Protein AF-A0A438C3A8-F1 (afdb_monomer)

Nearest PDB structures (foldseek):
  8p0w-assembly1_C  TM=3.811E-01  e=7.032E+00  Homo sapiens

Radius of gyration: 20.62 Å; Cα contacts (8 Å, |Δi|>4): 127; chains: 1; bounding box: 46×40×73 Å

Solvent-accessible surface area (backbone atoms only — not comparable to full-atom values): 11154 Å² total; per-residue (Å²): 135,86,81,89,82,76,86,72,81,86,78,68,84,81,77,71,83,74,80,79,57,87,92,57,46,43,71,54,44,60,40,80,90,79,40,47,66,45,62,98,44,40,66,59,50,56,49,48,48,47,48,46,42,57,76,64,55,65,82,86,55,88,45,74,91,68,52,55,68,65,60,54,48,55,47,51,50,60,50,41,66,55,26,52,61,64,67,84,42,65,53,47,40,53,34,50,53,49,50,40,45,51,43,51,54,50,50,54,51,51,54,52,55,56,47,67,74,38,94,45,70,70,57,30,56,77,55,66,58,91,75,52,94,47,66,67,62,40,41,52,50,48,55,48,64,71,28,67,71,46,46,53,54,50,52,51,51,51,55,57,56,73,67,52,90,72,76,84,80,73,62,99,64,60,78,75,80,76,69,131

pLDDT: mean 84.44, std 20.04, range [32.38, 98.38]

Organism: Vitis vinifera (NCBI:txid29760)

Mean predicted aligned error: 10.1 Å

Secondary structure (DSSP, 8-state):
---------------------TT-PEE-EE-TTT--EESTTHHHHHHHHHHHHHHHS-TT--SGGGS-HHHHHHHHHHHHHHEE--TTSHHHHHHHHHHHHHHHHHHHHHHHHHHTT-SSHHHHHHS--TT--SHHHHHHHHHHHHSHHHHHHHHHHHHHHHT-S------SS-GGGG--

Foldseek 3Di:
DDDDDDDDDPDDDPPPDPPDPPQDAAEWDQDLPPRQIDDDCSVVLLVLLLLLLLVQFDLPDDALVSGDPVSLVVSVVSSVSRHVFDCVDPSNVVSSSVSSRVSNVVVLVVLLVQLVVDPDLVVQLVDADPSHDDSVSSNVSSVVCPDPVNVVVVVVVVVVVVPPPDDPPPPPDDPVVVDD

Structure (mmCIF, N/CA/C/O backbone):
data_AF-A0A438C3A8-F1
#
_entry.id   AF-A0A438C3A8-F1
#
loop_
_atom_site.group_PDB
_atom_site.id
_atom_site.type_symbol
_atom_site.label_atom_id
_atom_site.label_alt_id
_atom_site.label_comp_id
_atom_site.label_asym_id
_atom_site.label_entity_id
_atom_site.label_seq_id
_atom_site.pdbx_PDB_ins_code
_atom_site.Cartn_x
_atom_site.Cartn_y
_atom_site.Cartn_z
_atom_site.occupancy
_atom_site.B_iso_or_equiv
_atom_site.auth_seq_id
_atom_site.auth_comp_id
_atom_site.auth_asym_id
_atom_site.auth_atom_id
_atom_site.pdbx_PDB_model_num
ATOM 1 N N . MET A 1 1 ? -5.420 -26.752 -39.675 1.00 41.75 1 MET A N 1
ATOM 2 C CA . MET A 1 1 ? -5.564 -27.644 -38.507 1.00 41.75 1 MET A CA 1
ATOM 3 C C . MET A 1 1 ? -5.792 -26.760 -37.293 1.00 41.75 1 MET A C 1
ATOM 5 O O . MET A 1 1 ? -4.886 -26.047 -36.889 1.00 41.75 1 MET A O 1
ATOM 9 N N . THR A 1 2 ? -7.037 -26.687 -36.835 1.00 32.38 2 THR A N 1
ATOM 10 C CA . THR A 1 2 ? -7.468 -26.042 -35.584 1.00 32.38 2 THR A CA 1
ATOM 11 C C . THR A 1 2 ? -7.038 -26.887 -34.364 1.00 32.38 2 THR A C 1
ATOM 13 O O . THR A 1 2 ? -6.574 -28.011 -34.551 1.00 32.38 2 THR A O 1
ATOM 16 N N . PRO A 1 3 ? -7.078 -26.324 -33.141 1.00 41.31 3 PRO A N 1
ATOM 17 C CA . PRO A 1 3 ? -6.023 -26.463 -32.137 1.00 41.31 3 PRO A CA 1
ATOM 18 C C . PRO A 1 3 ? -6.285 -27.562 -31.098 1.00 41.31 3 PRO A C 1
ATOM 20 O O . PRO A 1 3 ? -7.429 -27.855 -30.763 1.00 41.31 3 PRO A O 1
ATOM 23 N N . PHE A 1 4 ? -5.211 -28.099 -30.514 1.00 34.50 4 PHE A N 1
ATOM 24 C CA . PHE A 1 4 ? -5.290 -28.853 -29.264 1.00 34.50 4 PHE A CA 1
ATOM 25 C C . PHE A 1 4 ? -5.379 -27.871 -28.093 1.00 34.50 4 PHE A C 1
ATOM 27 O O . PHE A 1 4 ? -4.396 -27.246 -27.699 1.00 34.50 4 PHE A O 1
ATOM 34 N N . TYR A 1 5 ? -6.594 -27.722 -27.577 1.00 38.59 5 TYR A N 1
ATOM 35 C CA . TYR A 1 5 ? -6.880 -27.139 -26.274 1.00 38.59 5 TYR A CA 1
ATOM 36 C C . TYR A 1 5 ? -6.352 -28.105 -25.207 1.00 38.59 5 TYR A C 1
ATOM 38 O O . TYR A 1 5 ? -6.819 -29.239 -25.116 1.00 38.59 5 TYR A O 1
ATOM 46 N N . VAL A 1 6 ? -5.339 -27.688 -24.449 1.00 42.25 6 VAL A N 1
ATOM 47 C CA . VAL A 1 6 ? -4.939 -28.385 -23.225 1.00 42.25 6 VAL A CA 1
ATOM 48 C C . VAL A 1 6 ? -5.604 -27.666 -22.060 1.00 42.25 6 VAL A C 1
ATOM 50 O O . VAL A 1 6 ? -5.290 -26.512 -21.771 1.00 42.25 6 VAL A O 1
ATOM 53 N N . ASP A 1 7 ? -6.569 -28.340 -21.438 1.00 40.66 7 ASP A N 1
ATOM 54 C CA . ASP A 1 7 ? -7.192 -27.923 -20.187 1.00 40.66 7 ASP A CA 1
ATOM 55 C C . ASP A 1 7 ? -6.112 -27.709 -19.121 1.00 40.66 7 ASP A C 1
ATOM 57 O O . ASP A 1 7 ? -5.509 -28.657 -18.614 1.00 40.66 7 ASP A O 1
ATOM 61 N N . VAL A 1 8 ? -5.854 -26.444 -18.784 1.00 42.62 8 VAL A N 1
ATOM 62 C CA . VAL A 1 8 ? -5.093 -26.082 -17.588 1.00 42.62 8 VAL A CA 1
ATOM 63 C C . VAL A 1 8 ? -6.058 -26.174 -16.403 1.00 42.62 8 VAL A C 1
ATOM 65 O O . VAL A 1 8 ? -7.074 -25.474 -16.405 1.00 42.62 8 VAL A O 1
ATOM 68 N N . PRO A 1 9 ? -5.779 -27.004 -15.383 1.00 35.75 9 PRO A N 1
ATOM 69 C CA . PRO A 1 9 ? -6.645 -27.117 -14.220 1.00 35.75 9 PRO A CA 1
ATOM 70 C C . PRO A 1 9 ? -6.776 -25.770 -13.505 1.00 35.75 9 PRO A C 1
ATOM 72 O O . PRO A 1 9 ? -5.783 -25.164 -13.099 1.00 35.75 9 PRO A O 1
ATOM 75 N N . MET A 1 10 ? -8.019 -25.323 -13.321 1.00 41.16 10 MET A N 1
ATOM 76 C CA . MET A 1 10 ? -8.388 -24.250 -12.400 1.00 41.16 10 MET A CA 1
ATOM 77 C C . MET A 1 10 ? -7.976 -24.646 -10.977 1.00 41.16 10 MET A C 1
ATOM 79 O O . MET A 1 10 ? -8.718 -25.323 -10.264 1.00 41.16 10 MET A O 1
ATOM 83 N N . HIS A 1 11 ? -6.790 -24.223 -10.543 1.00 38.50 11 HIS A N 1
ATOM 84 C CA . HIS A 1 11 ? -6.410 -24.300 -9.139 1.00 38.50 11 HIS A CA 1
ATOM 85 C C . HIS A 1 11 ? -6.987 -23.115 -8.370 1.00 38.50 11 HIS A C 1
ATOM 87 O O . HIS A 1 11 ? -6.433 -22.021 -8.321 1.00 38.50 11 HIS A O 1
ATOM 93 N N . THR A 1 12 ? -8.169 -23.398 -7.819 1.00 33.81 12 THR A N 1
ATOM 94 C CA . THR A 1 12 ? -8.605 -23.116 -6.446 1.00 33.81 12 THR A CA 1
ATOM 95 C C . THR A 1 12 ? -7.986 -21.886 -5.791 1.00 33.81 12 THR A C 1
ATOM 97 O O . THR A 1 12 ? -6.852 -21.917 -5.307 1.00 33.81 12 THR A O 1
ATOM 100 N N . SER A 1 13 ? -8.807 -20.841 -5.685 1.00 33.06 13 SER A N 1
ATOM 101 C CA . SER A 1 13 ? -8.692 -19.782 -4.689 1.00 33.06 13 SER A CA 1
ATOM 102 C C . SER A 1 13 ? -8.213 -20.353 -3.356 1.00 33.06 13 SER A C 1
ATOM 104 O O . SER A 1 13 ? -8.887 -21.184 -2.749 1.00 33.06 13 SER A O 1
ATOM 106 N N . ASN A 1 14 ? -7.046 -19.907 -2.900 1.00 35.19 14 ASN A N 1
ATOM 107 C CA . ASN A 1 14 ? -6.596 -20.173 -1.546 1.00 35.19 14 ASN A CA 1
ATOM 108 C C . ASN A 1 14 ? -7.470 -19.321 -0.615 1.00 35.19 14 ASN A C 1
ATOM 110 O O . ASN A 1 14 ? -7.228 -18.124 -0.438 1.00 35.19 14 ASN A O 1
ATOM 114 N N . GLU A 1 15 ? -8.543 -19.919 -0.099 1.00 36.03 15 GLU A N 1
ATOM 115 C CA . GLU A 1 15 ? -9.360 -19.344 0.961 1.00 36.03 15 GLU A CA 1
ATOM 116 C C . GLU A 1 15 ? -8.468 -19.137 2.185 1.00 36.03 15 GLU A C 1
ATOM 118 O O . GLU A 1 15 ? -8.225 -20.035 2.991 1.00 36.03 15 GLU A O 1
ATOM 123 N N . GLY A 1 16 ? -7.937 -17.919 2.310 1.00 34.09 16 GLY A N 1
ATOM 124 C CA . GLY A 1 16 ? -7.316 -17.457 3.536 1.00 34.09 16 GLY A CA 1
ATOM 125 C C . GLY A 1 16 ? -8.313 -17.660 4.668 1.00 34.09 16 GLY A C 1
ATOM 126 O O . GLY A 1 16 ? -9.387 -17.060 4.670 1.00 34.09 16 GLY A O 1
ATOM 127 N N . THR A 1 17 ? -7.947 -18.539 5.597 1.00 39.78 17 THR A N 1
ATOM 128 C CA . THR A 1 17 ? -8.725 -18.962 6.760 1.00 39.78 17 THR A CA 1
ATOM 129 C C . THR A 1 17 ? -9.353 -17.768 7.476 1.00 39.78 17 THR A C 1
ATOM 131 O O . THR A 1 17 ? -8.737 -17.131 8.336 1.00 39.78 17 THR A O 1
ATOM 134 N N . SER A 1 18 ? -10.604 -17.474 7.134 1.00 46.84 18 SER A N 1
ATOM 135 C CA . SER A 1 18 ? -11.475 -16.607 7.912 1.00 46.84 18 SER A CA 1
ATOM 136 C C . SER A 1 18 ? -12.008 -17.448 9.060 1.00 46.84 18 SER A C 1
ATOM 138 O O . SER A 1 18 ? -13.049 -18.085 8.948 1.00 46.84 18 SER A O 1
ATOM 140 N N . SER A 1 19 ? -11.272 -17.501 10.171 1.00 42.09 19 SER A N 1
ATOM 141 C CA . SER A 1 19 ? -11.840 -18.021 11.414 1.00 42.09 19 SER A CA 1
ATOM 142 C C . SER A 1 19 ? -12.986 -17.097 11.825 1.00 42.09 19 SER A C 1
ATOM 144 O O . SER A 1 19 ? -12.760 -15.993 12.328 1.00 42.09 19 SER A O 1
ATOM 146 N N . SER A 1 20 ? -14.216 -17.536 11.569 1.00 42.56 20 SER A N 1
ATOM 147 C CA . SER A 1 20 ? -15.435 -16.849 11.967 1.00 42.56 20 SER A CA 1
ATOM 148 C C . SER A 1 20 ? -15.537 -16.847 13.495 1.00 42.56 20 SER A C 1
ATOM 150 O O . SER A 1 20 ? -15.798 -17.858 14.139 1.00 42.56 20 SER A O 1
ATOM 152 N N . ASN A 1 21 ? -15.314 -15.687 14.112 1.00 45.94 21 ASN A N 1
ATOM 153 C CA . ASN A 1 21 ? -15.590 -15.492 15.536 1.00 45.94 21 ASN A CA 1
ATOM 154 C C . ASN A 1 21 ? -17.052 -15.077 15.720 1.00 45.94 21 ASN A C 1
ATOM 156 O O . ASN A 1 21 ? -17.317 -13.897 15.916 1.00 45.94 21 ASN A O 1
ATOM 160 N N . GLY A 1 22 ? -17.997 -16.018 15.620 1.00 48.41 22 GLY A N 1
ATOM 161 C CA . GLY A 1 22 ? -19.359 -15.898 16.179 1.00 48.41 22 GLY A CA 1
ATOM 162 C C . GLY A 1 22 ? -20.100 -14.555 16.009 1.00 48.41 22 GLY A C 1
ATOM 163 O O . GLY A 1 22 ? -20.856 -14.171 16.898 1.00 48.41 22 GLY A O 1
ATOM 164 N N . GLY A 1 23 ? -19.855 -13.814 14.923 1.00 72.19 23 GLY A N 1
ATOM 165 C CA . GLY A 1 23 ? -20.490 -12.531 14.598 1.00 72.19 23 GLY A CA 1
ATOM 166 C C . GLY A 1 23 ? -20.092 -11.299 15.430 1.00 72.19 23 GLY A C 1
ATOM 167 O O . GLY A 1 23 ? -20.617 -10.225 15.153 1.00 72.19 23 GLY A O 1
ATOM 168 N N . LYS A 1 24 ? -19.195 -11.389 16.428 1.00 81.12 24 LYS A N 1
ATOM 169 C CA . LYS A 1 24 ? -18.821 -10.232 17.276 1.00 81.12 24 LYS A CA 1
ATOM 170 C C . LYS A 1 24 ? -17.405 -9.711 16.969 1.00 81.12 24 LYS A C 1
ATOM 172 O O . LYS A 1 24 ? -16.477 -10.523 16.923 1.00 81.12 24 LYS A O 1
ATOM 177 N N . PRO A 1 25 ? -17.201 -8.382 16.828 1.00 89.38 25 PRO A N 1
ATOM 178 C CA . PRO A 1 25 ? -15.879 -7.807 16.584 1.00 89.38 25 PRO A CA 1
ATOM 179 C C . PRO A 1 25 ? -14.876 -8.113 17.704 1.00 89.38 25 PRO A C 1
ATOM 181 O O . PRO A 1 25 ? -15.209 -8.110 18.891 1.00 89.38 25 PRO A O 1
ATOM 184 N N . LEU A 1 26 ? -13.618 -8.345 17.328 1.00 91.38 26 LEU A N 1
ATOM 185 C CA . LEU A 1 26 ? -12.548 -8.701 18.256 1.00 91.38 26 LEU A CA 1
ATOM 186 C C . LEU A 1 26 ? -12.129 -7.501 19.128 1.00 91.38 26 LEU A C 1
ATOM 188 O O . LEU A 1 26 ? -11.773 -6.456 18.579 1.00 91.38 26 LEU A O 1
ATOM 192 N N . PRO A 1 27 ? -12.104 -7.625 20.469 1.00 91.56 27 PRO A N 1
ATOM 193 C CA . PRO A 1 27 ? -11.719 -6.530 21.357 1.00 91.56 27 PRO A CA 1
ATOM 194 C C . PRO A 1 27 ? -10.241 -6.159 21.207 1.00 91.56 27 PRO A C 1
ATOM 196 O O . PRO A 1 27 ? -9.358 -7.011 21.318 1.00 91.56 27 PRO A O 1
ATOM 199 N N . ILE A 1 28 ? -9.961 -4.873 21.005 1.00 92.25 28 ILE A N 1
ATOM 200 C CA . ILE A 1 28 ? -8.602 -4.343 20.898 1.00 92.25 28 ILE A CA 1
ATOM 201 C C . ILE A 1 28 ? -8.546 -2.910 21.423 1.00 92.25 28 ILE A C 1
ATOM 203 O O . ILE A 1 28 ? -9.506 -2.157 21.299 1.00 92.25 28 ILE A O 1
ATOM 207 N N . THR A 1 29 ? -7.410 -2.525 21.997 1.00 91.56 29 THR A N 1
ATOM 208 C CA . THR A 1 29 ? -7.193 -1.166 22.500 1.00 91.56 29 THR A CA 1
ATOM 209 C C . THR A 1 29 ? -6.037 -0.528 21.751 1.00 91.56 29 THR A C 1
ATOM 211 O O . THR A 1 29 ? -4.980 -1.142 21.608 1.00 91.56 29 THR A O 1
ATOM 214 N N . ILE A 1 30 ? -6.220 0.711 21.300 1.00 90.38 30 ILE A N 1
ATOM 215 C CA . ILE A 1 30 ? -5.136 1.561 20.806 1.00 90.38 30 ILE A CA 1
ATOM 216 C C . ILE A 1 30 ? -4.848 2.593 21.890 1.00 90.38 30 ILE A C 1
ATOM 218 O O . ILE A 1 30 ? -5.749 3.301 22.323 1.00 90.38 30 ILE A O 1
ATOM 222 N N . LYS A 1 31 ? -3.604 2.661 22.362 1.00 86.88 31 LYS A N 1
ATOM 223 C CA . LYS A 1 31 ? -3.222 3.609 23.410 1.00 86.88 31 LYS A CA 1
ATOM 224 C C . LYS A 1 31 ? -3.202 5.041 22.861 1.00 86.88 31 LYS A C 1
ATOM 226 O O . LYS A 1 31 ? -2.559 5.267 21.835 1.00 86.88 31 LYS A O 1
ATOM 231 N N . PRO A 1 32 ? -3.796 6.025 23.558 1.00 85.94 32 PRO A N 1
ATOM 232 C CA . PRO A 1 32 ? -3.707 7.428 23.150 1.00 85.94 32 PRO A CA 1
ATOM 233 C C . PRO A 1 32 ? -2.274 7.980 23.147 1.00 85.94 32 PRO A C 1
ATOM 235 O O . PRO A 1 32 ? -1.962 8.855 22.347 1.00 85.94 32 PRO A O 1
ATOM 238 N N . SER A 1 33 ? -1.404 7.470 24.027 1.00 85.31 33 SER A N 1
ATOM 239 C CA . SER A 1 33 ? -0.056 8.007 24.256 1.00 85.31 33 SER A CA 1
ATOM 240 C C . SER A 1 33 ? 0.917 7.768 23.101 1.00 85.31 33 SER A C 1
ATOM 242 O O . SER A 1 33 ? 1.667 8.669 22.737 1.00 85.31 33 SER A O 1
ATOM 244 N N . ASP A 1 34 ? 0.929 6.562 22.531 1.00 82.75 34 ASP A N 1
ATOM 245 C CA . ASP A 1 34 ? 1.867 6.169 21.472 1.00 82.75 34 ASP A CA 1
ATOM 246 C C . ASP A 1 34 ? 1.182 5.600 20.218 1.00 82.75 34 ASP A C 1
ATOM 248 O O . ASP A 1 34 ? 1.852 5.262 19.237 1.00 82.75 34 ASP A O 1
ATOM 252 N N . GLY A 1 35 ? -0.151 5.497 20.227 1.00 81.75 35 GLY A N 1
ATOM 253 C CA . GLY 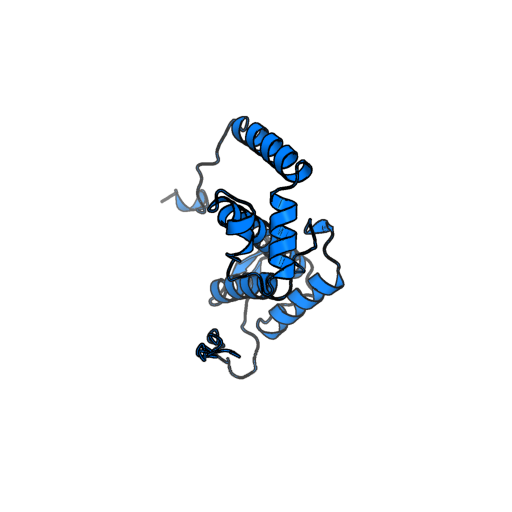A 1 35 ? -0.936 4.926 19.138 1.00 81.75 35 GLY A CA 1
ATOM 254 C C . GLY A 1 35 ? -0.717 3.426 18.952 1.00 81.75 35 GLY A C 1
ATOM 255 O O . GLY A 1 35 ? -1.135 2.889 17.923 1.00 81.75 35 GLY A O 1
ATOM 256 N N . LYS A 1 36 ? -0.052 2.731 19.887 1.00 84.50 36 LYS A N 1
ATOM 257 C CA . LYS A 1 36 ? 0.192 1.293 19.763 1.00 84.50 36 LYS A CA 1
ATOM 258 C C . LYS A 1 36 ? -1.037 0.496 20.156 1.00 84.50 36 LYS A C 1
ATOM 260 O O . LYS A 1 36 ? -1.731 0.795 21.127 1.00 84.50 36 LYS A O 1
ATOM 265 N N . GLN A 1 37 ? -1.264 -0.562 19.390 1.00 86.56 37 GLN A N 1
ATOM 266 C CA . GLN A 1 37 ? -2.259 -1.573 19.698 1.00 86.56 37 GLN A CA 1
ATOM 267 C C . GLN A 1 37 ? -1.763 -2.437 20.855 1.00 86.56 37 GLN A C 1
ATOM 269 O O . GLN A 1 37 ? -0.608 -2.865 20.872 1.00 86.56 37 GLN A O 1
ATOM 274 N N . THR A 1 38 ? -2.650 -2.739 21.790 1.00 85.62 38 THR A N 1
ATOM 275 C CA . THR A 1 38 ? -2.395 -3.668 22.888 1.00 85.62 38 THR A CA 1
ATOM 276 C C . THR A 1 38 ? -3.550 -4.642 23.051 1.00 85.62 38 THR A C 1
ATOM 278 O O . THR A 1 38 ? -4.698 -4.317 22.750 1.00 85.62 38 THR A O 1
ATOM 281 N N . GLY A 1 39 ? -3.234 -5.833 23.553 1.00 84.38 39 GLY A N 1
ATOM 282 C CA . GLY A 1 39 ? -4.191 -6.913 23.770 1.00 84.38 39 GLY A CA 1
ATOM 283 C C . GLY A 1 39 ? -3.896 -8.138 22.909 1.00 84.38 39 GLY A C 1
ATOM 284 O O . GLY A 1 39 ? -3.031 -8.118 22.037 1.00 84.38 39 GLY A O 1
ATOM 285 N N . LYS A 1 40 ? -4.648 -9.214 23.155 1.00 90.25 40 LYS A N 1
ATOM 286 C CA . LYS A 1 40 ? -4.414 -10.548 22.576 1.00 90.25 40 LYS A CA 1
ATOM 287 C C . LYS A 1 40 ? -4.558 -10.647 21.050 1.00 90.25 40 LYS A C 1
ATOM 289 O O . LYS A 1 40 ? -4.157 -11.646 20.470 1.00 90.25 40 LYS A O 1
ATOM 294 N N . TYR A 1 41 ? -5.150 -9.645 20.399 1.00 92.38 41 TYR A N 1
ATOM 295 C CA . TYR A 1 41 ? -5.420 -9.655 18.956 1.00 92.38 41 TYR A CA 1
ATOM 296 C C . TYR A 1 41 ? -4.607 -8.621 18.164 1.00 92.38 41 TYR A C 1
ATOM 298 O O . TYR A 1 41 ? -4.934 -8.359 17.009 1.00 92.38 41 TYR A O 1
ATOM 306 N N . CYS A 1 42 ? -3.552 -8.037 18.746 1.00 90.19 42 CYS A N 1
ATOM 307 C CA . CYS A 1 42 ? -2.716 -7.038 18.066 1.00 90.19 42 CYS A CA 1
ATOM 308 C C . CYS A 1 42 ? -2.091 -7.566 16.763 1.00 90.19 42 CYS A C 1
ATOM 310 O O . CYS A 1 42 ? -2.112 -6.879 15.742 1.00 90.19 42 CYS A O 1
ATOM 312 N N . GLU A 1 43 ? -1.608 -8.808 16.765 1.00 91.69 43 GLU A N 1
ATOM 313 C CA . GLU A 1 43 ? -1.050 -9.457 15.575 1.00 91.69 43 GLU A CA 1
ATOM 314 C C . GL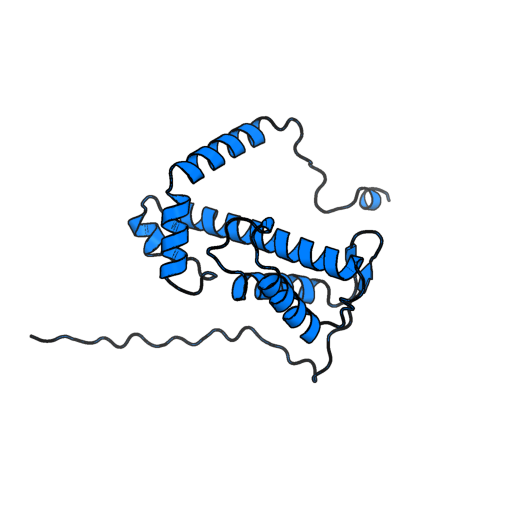U A 1 43 ? -2.121 -9.690 14.508 1.00 91.69 43 GLU A C 1
ATOM 316 O O . GLU A 1 43 ? -1.909 -9.381 13.335 1.00 91.69 43 GLU A O 1
ATOM 321 N N . LYS A 1 44 ? -3.312 -10.150 14.917 1.00 94.56 44 LYS A N 1
ATOM 322 C CA . LYS A 1 44 ? -4.447 -10.334 14.001 1.00 94.56 44 LYS A CA 1
ATOM 323 C C . LYS A 1 44 ? -4.856 -9.013 13.356 1.00 94.56 44 LYS A C 1
ATOM 325 O O . LYS A 1 44 ? -5.055 -8.979 12.147 1.00 94.56 44 LYS A O 1
ATOM 330 N N . LEU A 1 45 ? -4.920 -7.927 14.130 1.00 94.94 45 LEU A N 1
ATOM 331 C CA . LEU A 1 45 ? -5.205 -6.598 13.589 1.00 94.94 45 LEU A CA 1
ATOM 332 C C . LEU A 1 45 ? -4.099 -6.135 12.635 1.00 94.94 45 LEU A C 1
ATOM 334 O O . LEU A 1 45 ? -4.389 -5.655 11.545 1.00 94.94 45 LEU A O 1
ATOM 338 N N . SER A 1 46 ? -2.829 -6.326 12.994 1.00 94.56 46 SER A N 1
ATOM 339 C CA . SER A 1 46 ? -1.695 -5.975 12.128 1.00 94.56 46 SER A CA 1
ATOM 340 C C . SER A 1 46 ? -1.725 -6.706 10.781 1.00 94.56 46 SER A C 1
ATOM 342 O O . SER A 1 46 ? -1.411 -6.102 9.748 1.00 94.56 46 SER A O 1
ATOM 344 N N . ASN A 1 47 ? -2.110 -7.985 10.787 1.00 95.06 47 ASN A N 1
ATOM 345 C CA . ASN A 1 47 ? -2.277 -8.791 9.581 1.00 95.06 47 ASN A CA 1
ATOM 346 C C . ASN A 1 47 ? -3.484 -8.328 8.765 1.00 95.06 47 ASN A C 1
ATOM 348 O O . ASN A 1 47 ? -3.346 -8.119 7.561 1.00 95.06 47 ASN A O 1
ATOM 352 N N . GLU A 1 48 ? -4.626 -8.091 9.415 1.00 97.00 48 GLU A N 1
ATOM 353 C 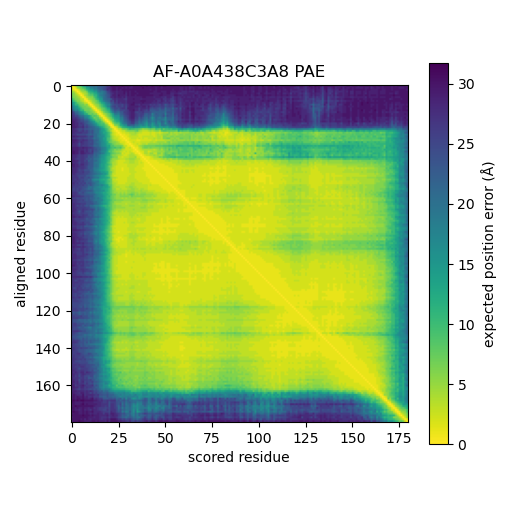CA . GLU A 1 48 ? -5.838 -7.599 8.760 1.00 97.00 48 GLU A CA 1
ATOM 354 C C . GLU A 1 48 ? -5.610 -6.244 8.083 1.00 97.00 48 GLU A C 1
ATOM 356 O O . GLU A 1 48 ? -5.987 -6.075 6.929 1.00 97.00 48 GLU A O 1
ATOM 361 N N . ILE A 1 49 ? -4.927 -5.305 8.746 1.00 96.88 49 ILE A N 1
ATOM 362 C CA . ILE A 1 49 ? -4.564 -4.007 8.157 1.00 96.88 49 ILE A CA 1
ATOM 363 C C . ILE A 1 49 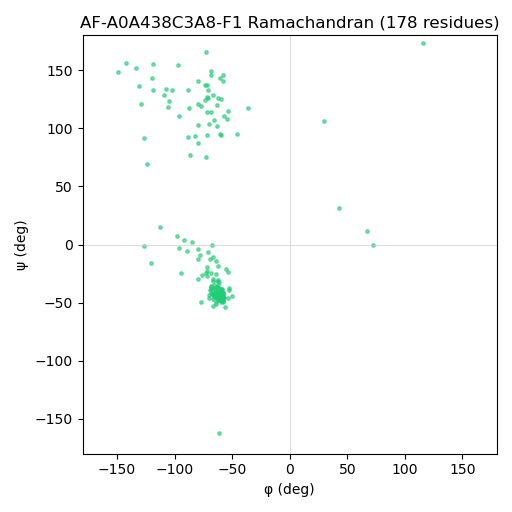? -3.734 -4.220 6.886 1.00 96.88 49 ILE A C 1
ATOM 365 O O . ILE A 1 49 ? -3.959 -3.564 5.871 1.00 96.88 49 ILE A O 1
ATOM 369 N N . GLY A 1 50 ? -2.764 -5.139 6.929 1.00 96.12 50 GLY A N 1
ATOM 370 C CA . GLY A 1 50 ? -1.936 -5.467 5.771 1.00 96.12 50 GLY A CA 1
ATOM 371 C C . GLY A 1 50 ? -2.731 -6.093 4.622 1.00 96.12 50 GLY A C 1
ATOM 372 O O . GLY A 1 50 ? -2.501 -5.733 3.469 1.00 96.12 50 GLY A O 1
ATOM 373 N N . LEU A 1 51 ? -3.653 -7.008 4.931 1.00 95.62 51 LEU A N 1
ATOM 374 C CA . LEU A 1 51 ? -4.525 -7.665 3.954 1.00 95.62 51 LEU A CA 1
ATOM 375 C C . LEU A 1 51 ? -5.506 -6.677 3.328 1.00 95.62 51 LEU A C 1
ATOM 377 O O . LEU A 1 51 ? -5.505 -6.526 2.110 1.00 95.62 51 LEU A O 1
ATOM 381 N N . THR A 1 52 ? -6.251 -5.947 4.159 1.00 97.00 52 THR A N 1
ATOM 382 C CA . THR A 1 52 ? -7.198 -4.910 3.735 1.00 97.00 52 THR A CA 1
ATOM 383 C C . THR A 1 52 ? -6.513 -3.893 2.826 1.00 97.00 52 THR A C 1
ATOM 385 O O . THR A 1 52 ? -7.024 -3.580 1.755 1.00 97.00 52 THR A O 1
ATOM 388 N N . MET A 1 53 ? -5.317 -3.423 3.202 1.00 97.12 53 MET A N 1
ATOM 389 C CA . MET A 1 53 ? -4.555 -2.486 2.378 1.00 97.12 53 MET A CA 1
ATOM 390 C C . MET A 1 53 ? -4.214 -3.083 1.008 1.00 97.12 53 MET A C 1
ATOM 392 O O . MET A 1 53 ? -4.462 -2.434 0.001 1.00 97.12 53 MET A O 1
ATOM 396 N N . ARG A 1 54 ? -3.695 -4.318 0.936 1.00 94.00 54 ARG A N 1
ATOM 397 C CA . ARG A 1 54 ? -3.333 -4.940 -0.354 1.00 94.00 54 ARG A CA 1
ATOM 398 C C . ARG A 1 54 ? -4.541 -5.217 -1.248 1.00 94.00 54 ARG A C 1
ATOM 400 O O . ARG A 1 54 ? -4.415 -5.127 -2.459 1.00 94.00 54 ARG A O 1
ATOM 407 N N . GLN A 1 55 ? -5.681 -5.569 -0.660 1.00 92.56 55 GLN A N 1
ATOM 408 C CA . GLN A 1 55 ? -6.886 -5.940 -1.404 1.00 92.56 55 GLN A CA 1
ATOM 409 C C . GLN A 1 55 ? -7.671 -4.733 -1.921 1.00 92.56 55 GLN A C 1
ATOM 411 O O . GLN A 1 55 ? -8.345 -4.845 -2.941 1.00 92.56 55 GLN A O 1
ATOM 416 N N . HIS A 1 56 ? -7.608 -3.599 -1.219 1.00 92.31 56 HIS A N 1
ATOM 417 C CA . HIS A 1 56 ? -8.487 -2.460 -1.491 1.00 92.31 56 HIS A CA 1
ATOM 418 C C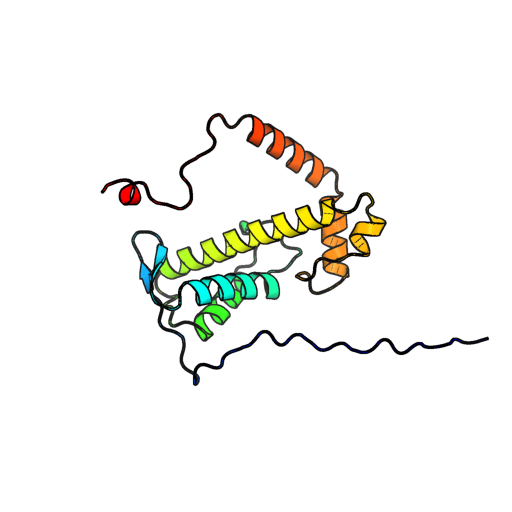 . HIS A 1 56 ? -7.754 -1.173 -1.866 1.00 92.31 56 HIS A C 1
ATOM 420 O O . HIS A 1 56 ? -8.383 -0.269 -2.403 1.00 92.31 56 HIS A O 1
ATOM 426 N N . ALA A 1 57 ? -6.444 -1.053 -1.621 1.00 93.31 57 ALA A N 1
ATOM 427 C CA . ALA A 1 57 ? -5.729 0.142 -2.044 1.00 93.31 57 ALA A CA 1
ATOM 428 C C . ALA A 1 57 ? -5.580 0.168 -3.580 1.00 93.31 57 ALA A C 1
ATOM 430 O O . ALA A 1 57 ? -5.010 -0.764 -4.154 1.00 93.31 57 ALA A O 1
ATOM 431 N N . PRO A 1 58 ? -5.996 1.249 -4.261 1.00 92.69 58 PRO A N 1
ATOM 432 C CA . PRO A 1 58 ? -5.810 1.385 -5.700 1.00 92.69 58 PRO A CA 1
ATOM 433 C C . PRO A 1 58 ? -4.319 1.424 -6.067 1.00 92.69 58 PRO A C 1
ATOM 435 O O . PRO A 1 58 ? -3.586 2.339 -5.678 1.00 92.69 58 PRO A O 1
ATOM 438 N N . VAL A 1 59 ? -3.877 0.464 -6.889 1.00 92.62 59 VAL A N 1
ATOM 439 C CA . VAL A 1 59 ? -2.487 0.347 -7.386 1.00 92.62 59 VAL A CA 1
ATOM 440 C C . VAL A 1 59 ? -1.988 1.641 -8.035 1.00 92.62 59 VAL A C 1
ATOM 442 O O . VAL A 1 59 ? -0.822 2.033 -7.877 1.00 92.62 59 VAL A O 1
ATOM 445 N N . ARG A 1 60 ? -2.877 2.304 -8.782 1.00 93.25 60 ARG A N 1
ATOM 446 C CA . ARG A 1 60 ? -2.547 3.454 -9.631 1.00 93.25 60 ARG A CA 1
ATOM 447 C C . ARG A 1 60 ? -2.375 4.756 -8.845 1.00 93.25 60 ARG A C 1
ATOM 449 O O . ARG A 1 60 ? -1.845 5.724 -9.382 1.00 93.25 60 ARG A O 1
ATOM 456 N N . VAL A 1 61 ? -2.716 4.776 -7.553 1.00 93.94 61 VAL A N 1
ATOM 457 C CA . VAL A 1 61 ? -2.387 5.904 -6.674 1.00 93.94 61 VAL A CA 1
ATOM 458 C C . VAL A 1 61 ? -0.889 5.889 -6.358 1.00 93.94 61 VAL A C 1
ATOM 460 O O . VAL A 1 61 ? -0.316 4.910 -5.877 1.00 93.94 61 VAL A O 1
ATOM 463 N N . GLU A 1 62 ? -0.204 6.997 -6.643 1.00 90.19 62 GLU A N 1
ATOM 464 C CA . GLU A 1 62 ? 1.246 7.085 -6.476 1.00 90.19 62 GLU A CA 1
ATOM 465 C C . GLU A 1 62 ? 1.671 7.274 -5.018 1.00 90.19 62 GLU A C 1
ATOM 467 O O . GLU A 1 62 ? 2.576 6.575 -4.551 1.00 90.19 62 GLU A O 1
ATOM 472 N N . LYS A 1 63 ? 1.058 8.229 -4.319 1.00 91.94 63 LYS A N 1
ATOM 473 C CA . LYS A 1 63 ? 1.391 8.591 -2.937 1.00 91.94 63 LYS A CA 1
ATOM 474 C C . LYS A 1 63 ? 0.176 8.375 -2.050 1.00 91.94 63 LYS A C 1
ATOM 476 O O . LYS A 1 63 ? -0.923 8.757 -2.422 1.00 91.94 63 LYS A O 1
ATOM 481 N N . TRP A 1 64 ? 0.398 7.914 -0.818 1.00 95.69 64 TRP A N 1
ATOM 482 C CA . TRP A 1 64 ? -0.667 7.826 0.190 1.00 95.69 64 TRP A CA 1
ATOM 483 C C . TRP A 1 64 ? -1.420 9.154 0.374 1.00 95.69 64 TRP A C 1
ATOM 485 O O . TRP A 1 64 ? -2.636 9.170 0.485 1.00 95.69 64 TRP A O 1
ATOM 495 N N . LYS A 1 65 ? -0.713 10.292 0.314 1.00 94.75 65 LYS A N 1
ATOM 496 C CA . LYS A 1 65 ? -1.325 11.631 0.403 1.00 94.75 65 LYS A CA 1
ATOM 497 C C . LYS A 1 65 ? -2.313 11.957 -0.731 1.00 94.75 65 LYS A C 1
ATOM 499 O O . LYS A 1 65 ? -3.074 12.901 -0.589 1.00 94.75 65 LYS A O 1
ATOM 504 N N . GLN A 1 66 ? -2.259 11.231 -1.847 1.00 95.88 66 GLN A N 1
ATOM 505 C CA . GLN A 1 66 ? -3.175 11.370 -2.986 1.00 95.88 66 GLN A CA 1
ATOM 506 C C . GLN A 1 66 ? -4.321 10.349 -2.931 1.00 95.88 66 GLN A C 1
ATOM 508 O O . GLN A 1 66 ? -5.175 10.355 -3.810 1.00 95.88 66 GLN A O 1
ATOM 513 N N . MET A 1 67 ? -4.327 9.453 -1.938 1.00 96.12 67 MET A N 1
ATOM 514 C CA . MET A 1 67 ? -5.369 8.446 -1.778 1.00 96.12 67 MET A CA 1
ATOM 515 C C . MET A 1 67 ? -6.719 9.136 -1.537 1.00 96.12 67 MET A C 1
ATOM 517 O O . MET A 1 67 ? -6.812 9.949 -0.608 1.00 96.12 67 MET A O 1
ATOM 521 N N . PRO A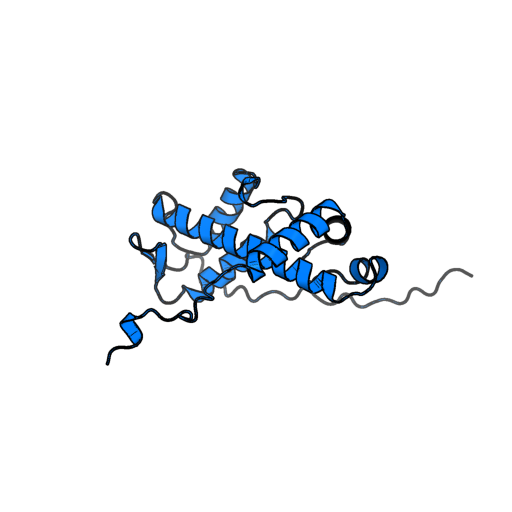 1 68 ? -7.766 8.832 -2.328 1.00 96.38 68 PRO A N 1
ATOM 522 C CA . PRO A 1 68 ? -9.087 9.389 -2.091 1.00 96.38 68 PRO A CA 1
ATOM 523 C C . PRO A 1 68 ? -9.580 9.042 -0.687 1.00 96.38 68 PRO A C 1
ATOM 525 O O . PRO A 1 68 ? -9.394 7.927 -0.194 1.00 96.38 68 PRO A O 1
ATOM 528 N N . ARG A 1 69 ? -10.241 10.000 -0.030 1.00 95.31 69 ARG A N 1
ATOM 529 C CA . ARG A 1 69 ? -10.714 9.807 1.348 1.00 95.31 69 ARG A CA 1
ATOM 530 C C . ARG A 1 69 ? -11.743 8.682 1.455 1.00 95.31 69 ARG A C 1
ATOM 532 O O . ARG A 1 69 ? -11.762 8.001 2.474 1.00 95.31 69 ARG A O 1
ATOM 539 N N . ALA A 1 70 ? -12.536 8.476 0.402 1.00 95.94 70 ALA A N 1
ATOM 540 C CA . ALA A 1 70 ? -13.478 7.367 0.292 1.00 95.94 70 ALA A CA 1
ATOM 541 C C . ALA A 1 70 ? -12.770 6.008 0.424 1.00 95.94 70 ALA A C 1
ATOM 543 O O . ALA A 1 70 ? -13.143 5.234 1.294 1.00 95.94 70 ALA A O 1
ATOM 544 N N . GLU A 1 71 ? -11.681 5.779 -0.316 1.00 96.00 71 GLU A N 1
ATOM 545 C CA . GLU A 1 71 ? -10.906 4.527 -0.251 1.00 96.00 71 GLU A CA 1
ATOM 546 C C . GLU A 1 71 ? -10.300 4.288 1.137 1.00 96.00 71 GLU A C 1
ATOM 548 O O . GLU A 1 71 ? -10.332 3.176 1.668 1.00 96.00 71 GLU A O 1
ATOM 553 N N . ILE A 1 72 ? -9.774 5.348 1.769 1.00 96.62 72 ILE A N 1
ATOM 554 C CA . ILE A 1 72 ? -9.271 5.264 3.148 1.00 96.62 72 ILE A CA 1
ATOM 555 C C . ILE A 1 72 ? -10.397 4.848 4.096 1.00 96.62 72 ILE A C 1
ATOM 557 O O . ILE A 1 72 ? -10.201 3.944 4.907 1.00 96.62 72 ILE A O 1
ATOM 561 N N . ASN A 1 73 ? -11.564 5.485 3.996 1.00 96.06 73 ASN A N 1
ATOM 562 C CA . ASN A 1 73 ? -12.705 5.173 4.850 1.00 96.06 73 ASN A CA 1
ATOM 563 C C . ASN A 1 73 ? -13.197 3.737 4.621 1.00 96.06 73 ASN A C 1
ATOM 565 O O . ASN A 1 73 ? -13.363 3.014 5.593 1.00 96.06 73 ASN A O 1
ATOM 569 N N . THR A 1 74 ? -13.298 3.274 3.372 1.00 96.25 74 THR A N 1
ATOM 570 C CA . THR A 1 74 ? -13.671 1.887 3.055 1.00 96.25 74 THR A CA 1
ATOM 571 C C . THR A 1 74 ? -12.718 0.872 3.688 1.00 96.25 74 THR A C 1
ATOM 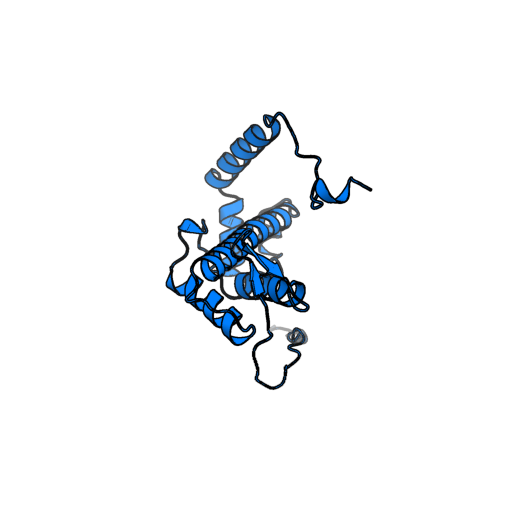573 O O . THR A 1 74 ? -13.164 -0.135 4.238 1.00 96.25 74 THR A O 1
ATOM 576 N N . MET A 1 75 ? -11.405 1.126 3.663 1.00 97.50 75 MET A N 1
ATOM 577 C CA . MET A 1 75 ? -10.439 0.272 4.363 1.00 97.50 75 MET A CA 1
ATOM 578 C C . MET A 1 75 ? -10.638 0.307 5.887 1.00 97.50 75 MET A C 1
ATOM 580 O O . MET A 1 75 ? -10.576 -0.735 6.537 1.00 97.50 75 MET A O 1
ATOM 584 N N . LEU A 1 76 ? -10.885 1.484 6.469 1.00 97.25 76 LEU A N 1
ATOM 585 C CA . LEU A 1 76 ? -11.133 1.625 7.907 1.00 97.25 76 LEU A CA 1
ATOM 586 C C . LEU A 1 76 ? -12.417 0.910 8.350 1.00 97.25 76 LEU A C 1
ATOM 588 O O . LEU A 1 76 ? -12.405 0.246 9.387 1.00 97.25 76 LEU A O 1
ATOM 592 N N . ASP A 1 77 ? -13.489 1.005 7.566 1.00 95.44 77 ASP A N 1
ATOM 593 C CA . ASP A 1 77 ? -14.778 0.378 7.861 1.00 95.44 77 ASP A CA 1
ATOM 594 C C . ASP A 1 77 ? -14.658 -1.152 7.866 1.00 95.44 77 ASP A C 1
ATOM 596 O O . ASP A 1 77 ? -15.063 -1.794 8.834 1.00 95.44 77 ASP A O 1
ATOM 600 N N . ARG A 1 78 ? -13.958 -1.737 6.884 1.00 95.44 78 ARG A N 1
ATOM 601 C CA . ARG A 1 78 ? -13.666 -3.186 6.842 1.00 95.44 78 ARG A CA 1
ATOM 602 C C . ARG A 1 78 ? -12.877 -3.677 8.054 1.00 95.44 78 ARG A C 1
ATOM 604 O O . ARG A 1 78 ? -13.125 -4.762 8.579 1.00 95.44 78 ARG A O 1
ATOM 611 N N . ILE A 1 79 ? -11.919 -2.878 8.523 1.00 96.12 79 ILE A N 1
ATOM 612 C CA . ILE A 1 79 ? -11.161 -3.200 9.737 1.00 96.12 79 ILE A CA 1
ATOM 613 C C . ILE A 1 79 ? -12.080 -3.120 10.968 1.00 96.12 79 ILE A C 1
ATOM 615 O O . ILE A 1 79 ? -12.019 -3.989 11.839 1.00 96.12 79 ILE A O 1
ATOM 619 N N . LYS A 1 80 ? -12.956 -2.111 11.040 1.00 94.12 80 LYS A N 1
ATOM 620 C CA . LYS A 1 80 ? -13.909 -1.918 12.144 1.00 94.12 80 LYS A CA 1
ATOM 621 C C . LYS A 1 80 ? -14.977 -3.017 12.216 1.00 94.12 80 LYS A C 1
ATOM 623 O O . LYS A 1 80 ? -15.404 -3.374 13.308 1.00 94.12 80 LYS A O 1
ATOM 628 N N . GLU A 1 81 ? -15.383 -3.595 11.090 1.00 93.81 81 GLU A N 1
ATOM 629 C CA . GLU A 1 81 ? -16.308 -4.740 11.072 1.00 93.81 81 GLU A CA 1
ATOM 630 C C . GLU A 1 81 ? -15.732 -5.963 11.805 1.00 93.81 81 GLU A C 1
ATOM 632 O O . GLU A 1 81 ? -16.462 -6.721 12.443 1.00 93.81 81 GLU A O 1
ATOM 637 N N . LYS A 1 82 ? -14.406 -6.140 11.764 1.00 93.75 82 LYS A N 1
ATOM 638 C CA . LYS A 1 82 ? -13.709 -7.290 12.361 1.00 93.75 82 LYS A CA 1
ATOM 639 C C . LYS A 1 82 ? -13.191 -7.030 13.776 1.00 93.75 82 LYS A C 1
ATOM 641 O O . LYS A 1 82 ? -13.007 -7.978 14.543 1.00 93.75 82 LYS A O 1
ATOM 646 N N . PHE A 1 83 ? -12.951 -5.771 14.138 1.00 94.81 83 PHE A N 1
ATOM 647 C CA . PHE A 1 83 ? -12.338 -5.373 15.407 1.00 94.81 83 PHE A CA 1
ATOM 648 C C . PHE A 1 83 ? -13.149 -4.275 16.093 1.00 94.81 83 PHE A C 1
ATOM 650 O O . PHE A 1 83 ? -13.546 -3.304 15.459 1.00 94.81 83 PHE A O 1
ATOM 657 N N . ALA A 1 84 ? -13.343 -4.389 17.408 1.00 93.19 84 ALA A N 1
ATOM 658 C CA . ALA A 1 84 ? -14.075 -3.413 18.214 1.00 93.19 84 ALA A CA 1
ATOM 659 C C . ALA A 1 84 ? -13.253 -2.120 18.396 1.00 93.19 84 ALA A C 1
ATOM 661 O O . ALA A 1 84 ? -12.656 -1.884 19.444 1.00 93.19 84 ALA A O 1
ATOM 662 N N . LEU A 1 85 ? -13.186 -1.311 17.338 1.00 92.69 85 LEU A N 1
ATOM 663 C CA . LEU A 1 85 ? -12.438 -0.060 17.251 1.00 92.69 85 LEU A CA 1
ATOM 664 C C . LEU A 1 85 ? -13.400 1.129 17.226 1.00 92.69 85 LEU A C 1
ATOM 666 O O . LEU A 1 85 ? -14.308 1.203 16.394 1.00 92.69 85 LEU A O 1
ATOM 670 N N . ASP A 1 86 ? -13.158 2.102 18.099 1.00 91.81 86 ASP A N 1
ATOM 671 C CA . ASP A 1 86 ? -13.901 3.356 18.106 1.00 91.81 86 ASP A CA 1
ATOM 672 C C . ASP A 1 86 ? -13.243 4.381 17.171 1.00 91.81 86 ASP A C 1
ATOM 674 O O . ASP A 1 86 ? -12.338 5.121 17.555 1.00 91.81 86 ASP A O 1
ATOM 678 N N . LEU A 1 87 ? -13.696 4.420 15.914 1.00 92.25 87 LEU A N 1
ATOM 679 C CA . LEU A 1 87 ? -13.194 5.368 14.912 1.00 92.25 87 LEU A CA 1
ATOM 680 C C . LEU A 1 87 ? -13.624 6.826 15.158 1.00 92.25 87 LEU A C 1
ATOM 682 O O . LEU A 1 87 ? -13.151 7.709 14.440 1.00 92.25 87 LEU A O 1
ATOM 686 N N . THR A 1 88 ? -14.496 7.097 16.141 1.00 92.88 88 THR A N 1
ATOM 687 C CA . THR A 1 88 ? -14.816 8.478 16.548 1.00 92.88 88 THR A CA 1
ATOM 688 C C . THR A 1 88 ? -13.655 9.109 17.317 1.00 92.88 88 THR A C 1
ATOM 690 O O . THR A 1 88 ? -13.465 10.325 17.284 1.00 92.88 88 THR A O 1
ATOM 693 N N . GLN A 1 89 ? -12.817 8.279 17.944 1.00 93.12 89 GLN A N 1
ATOM 694 C CA . GLN A 1 89 ? -11.624 8.723 18.644 1.00 93.12 89 GLN A CA 1
ATOM 695 C C . GLN A 1 89 ? -10.508 9.043 17.650 1.00 93.12 89 GLN A C 1
ATOM 697 O O . GLN A 1 89 ? -10.003 8.184 16.921 1.00 93.12 89 GLN A O 1
ATOM 702 N N . GLU A 1 90 ? -10.064 10.299 17.663 1.00 93.88 90 GLU A N 1
ATOM 703 C CA . GLU A 1 90 ? -9.089 10.805 16.697 1.00 93.88 90 GLU A CA 1
ATOM 704 C C . GLU A 1 90 ? -7.761 10.025 16.733 1.00 93.88 90 GLU A C 1
ATOM 706 O O . GLU A 1 90 ? -7.174 9.744 15.687 1.00 93.88 90 GLU A O 1
ATOM 711 N N . HIS A 1 91 ? -7.296 9.622 17.920 1.00 93.38 91 HIS A N 1
ATOM 712 C CA . HIS A 1 91 ? -6.045 8.872 18.068 1.00 93.38 91 HIS A CA 1
ATOM 713 C C . HIS A 1 91 ? -6.132 7.451 17.481 1.00 93.38 91 HIS A C 1
ATOM 715 O O . HIS A 1 91 ? -5.164 6.982 16.878 1.00 93.38 91 HIS A O 1
ATOM 721 N N . VAL A 1 92 ? -7.290 6.786 17.599 1.00 94.69 92 VAL A N 1
ATOM 722 C CA . VAL A 1 92 ? -7.552 5.466 17.002 1.00 94.69 92 VAL A CA 1
ATOM 723 C C . VAL A 1 92 ? -7.488 5.589 15.484 1.00 94.69 92 VAL A C 1
ATOM 725 O O . VAL A 1 92 ? -6.718 4.879 14.833 1.00 94.69 92 VAL A O 1
ATOM 728 N N . LYS A 1 93 ? -8.224 6.558 14.924 1.00 95.44 93 LYS A N 1
ATOM 729 C CA . LYS A 1 93 ? -8.246 6.826 13.482 1.00 95.44 93 LYS A CA 1
ATOM 730 C C . LYS A 1 93 ? -6.856 7.172 12.941 1.00 95.44 93 LYS A C 1
ATOM 732 O O . LYS A 1 93 ? -6.402 6.548 11.983 1.00 95.44 93 LYS A O 1
ATOM 737 N N . LYS A 1 94 ? -6.140 8.104 13.582 1.00 95.12 94 LYS A N 1
ATOM 738 C CA . LYS A 1 94 ? -4.766 8.487 13.206 1.00 95.12 94 LYS A CA 1
ATOM 739 C C . LYS A 1 94 ? -3.806 7.297 13.241 1.00 95.12 94 LYS A C 1
ATOM 741 O O . LYS A 1 94 ? -2.983 7.160 12.336 1.00 95.12 94 LYS A O 1
ATOM 746 N N . SER A 1 95 ? -3.905 6.433 14.254 1.00 95.62 95 SER A N 1
ATOM 747 C CA . SER A 1 95 ? -3.069 5.231 14.344 1.00 95.62 95 SER A CA 1
ATOM 748 C C . SER A 1 95 ? -3.331 4.267 13.185 1.00 95.62 95 SER A C 1
ATOM 750 O O . SER A 1 95 ? -2.383 3.814 12.541 1.00 95.62 95 SER A O 1
ATOM 752 N N . LEU A 1 96 ? -4.598 3.988 12.871 1.00 96.50 96 LEU A N 1
ATOM 753 C CA . LEU A 1 96 ? -4.959 3.083 11.777 1.00 96.50 96 LEU A CA 1
ATOM 754 C C . LEU A 1 96 ? -4.552 3.640 10.410 1.00 96.50 96 LEU A C 1
ATOM 756 O O . LEU A 1 96 ? -3.929 2.926 9.629 1.00 96.50 96 LEU A O 1
ATOM 760 N N . GLU A 1 97 ? -4.819 4.921 10.138 1.00 97.19 97 GLU A N 1
ATOM 761 C CA . GLU A 1 97 ? -4.396 5.568 8.889 1.00 97.19 97 GLU A CA 1
ATOM 762 C C . GLU A 1 97 ? -2.871 5.552 8.730 1.00 97.19 97 GLU A C 1
ATOM 764 O O . GLU A 1 97 ? -2.362 5.277 7.641 1.00 97.19 97 GLU A O 1
ATOM 769 N N . LYS A 1 98 ? -2.121 5.787 9.816 1.00 96.25 98 LYS A N 1
ATOM 770 C CA . LYS A 1 98 ? -0.657 5.680 9.805 1.00 96.25 98 LYS A CA 1
ATOM 771 C C . LYS A 1 98 ? -0.209 4.261 9.461 1.00 96.25 98 LYS A C 1
ATOM 773 O O . LYS A 1 98 ? 0.669 4.088 8.620 1.00 96.25 98 LYS A O 1
ATOM 778 N N . GLN A 1 99 ? -0.817 3.247 10.073 1.00 96.44 99 GLN A N 1
ATOM 779 C CA . GLN A 1 99 ? -0.474 1.854 9.799 1.00 96.44 99 GLN A CA 1
ATOM 780 C C . GLN A 1 99 ? -0.813 1.448 8.362 1.00 96.44 99 GLN A C 1
ATOM 782 O O . GLN A 1 99 ? 0.023 0.828 7.708 1.00 96.44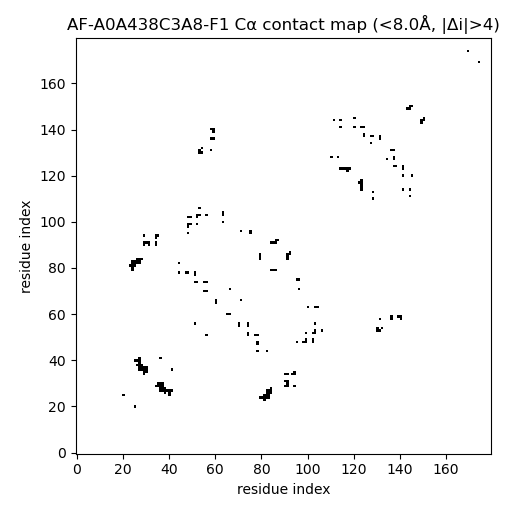 99 GLN A O 1
ATOM 787 N N . LEU A 1 100 ? -1.974 1.848 7.838 1.00 97.81 100 LEU A N 1
ATOM 788 C CA . LEU A 1 100 ? -2.337 1.648 6.432 1.00 97.81 100 LEU A CA 1
ATOM 789 C C . LEU A 1 100 ? -1.333 2.333 5.494 1.00 97.81 100 LEU A C 1
ATOM 791 O O . LEU A 1 100 ? -0.824 1.694 4.576 1.00 97.81 100 LEU A O 1
ATOM 795 N N . SER A 1 101 ? -0.969 3.589 5.772 1.00 97.62 101 SER A N 1
ATOM 796 C CA . SER A 1 101 ? 0.051 4.331 5.019 1.00 97.62 101 SER A CA 1
ATOM 797 C C . SER A 1 101 ? 1.407 3.619 5.022 1.00 97.62 101 SER A C 1
ATOM 799 O O . SER A 1 101 ? 2.065 3.504 3.984 1.00 97.62 101 SER A O 1
ATOM 801 N N . ASP A 1 102 ? 1.844 3.129 6.182 1.00 96.56 102 ASP A N 1
ATOM 802 C CA . ASP A 1 102 ? 3.102 2.397 6.317 1.00 96.56 102 ASP A CA 1
ATOM 803 C C . ASP A 1 102 ? 3.067 1.068 5.557 1.00 96.56 102 ASP A C 1
ATOM 805 O O . ASP A 1 102 ? 4.035 0.724 4.874 1.00 96.56 102 ASP A O 1
ATOM 809 N N . ARG A 1 103 ? 1.944 0.340 5.622 1.00 97.00 103 ARG A N 1
ATOM 810 C CA . ARG A 1 103 ? 1.734 -0.893 4.852 1.00 97.00 103 ARG A CA 1
ATOM 811 C C . ARG A 1 103 ? 1.731 -0.615 3.354 1.00 97.00 103 ARG A C 1
ATOM 813 O O . ARG A 1 103 ? 2.421 -1.327 2.633 1.00 97.00 103 ARG A O 1
ATOM 820 N N . PHE A 1 104 ? 1.057 0.437 2.899 1.00 97.31 104 PHE A N 1
ATOM 821 C CA . PHE A 1 104 ? 1.039 0.850 1.496 1.00 97.31 104 PHE A CA 1
ATOM 822 C C . PHE A 1 104 ? 2.443 1.160 0.977 1.00 97.31 104 PHE A C 1
ATOM 824 O O . PHE A 1 104 ? 2.864 0.644 -0.057 1.00 97.31 104 PHE A O 1
ATOM 831 N N . ARG A 1 105 ? 3.219 1.948 1.730 1.00 95.56 105 ARG A N 1
ATOM 832 C CA . ARG A 1 105 ? 4.611 2.258 1.384 1.00 95.56 105 ARG A CA 1
ATOM 833 C C . ARG A 1 105 ? 5.473 0.996 1.311 1.00 95.56 105 ARG A C 1
ATOM 835 O O . ARG A 1 105 ? 6.228 0.849 0.354 1.00 95.56 105 ARG A O 1
ATOM 842 N N . ASN A 1 106 ? 5.362 0.099 2.292 1.00 95.62 106 ASN A N 1
ATOM 843 C CA . ASN A 1 106 ? 6.129 -1.148 2.311 1.00 95.62 106 ASN A CA 1
ATOM 844 C C . ASN A 1 106 ? 5.754 -2.060 1.137 1.00 95.62 106 ASN A C 1
ATOM 846 O O . ASN A 1 106 ? 6.641 -2.521 0.430 1.00 95.62 106 ASN A O 1
ATOM 850 N N . TRP A 1 107 ? 4.459 -2.229 0.867 1.00 96.38 107 TRP A N 1
ATOM 851 C CA . TRP A 1 107 ? 3.973 -3.001 -0.272 1.00 96.38 107 TRP A CA 1
ATOM 852 C C . TRP A 1 107 ? 4.526 -2.470 -1.594 1.00 96.38 107 TRP A C 1
ATOM 854 O O . TRP A 1 107 ? 5.094 -3.234 -2.366 1.00 96.38 107 TRP A O 1
ATOM 864 N N . ARG A 1 108 ? 4.509 -1.148 -1.815 1.00 95.31 108 ARG A N 1
ATOM 865 C CA . ARG A 1 108 ? 5.146 -0.539 -2.996 1.00 95.31 108 ARG A CA 1
ATOM 866 C C . ARG A 1 108 ? 6.648 -0.817 -3.079 1.00 95.31 108 ARG A C 1
ATOM 868 O O . ARG A 1 108 ? 7.170 -1.012 -4.176 1.00 95.31 108 ARG A O 1
ATOM 875 N N . CYS A 1 109 ? 7.353 -0.811 -1.947 1.00 94.62 109 CYS A N 1
ATOM 876 C CA . CYS A 1 109 ? 8.763 -1.191 -1.913 1.00 94.62 109 CYS A CA 1
ATOM 877 C C . CYS A 1 109 ? 8.959 -2.660 -2.306 1.00 94.62 109 CYS A C 1
ATOM 879 O O . CYS A 1 109 ? 9.882 -2.951 -3.060 1.00 94.62 109 CYS A O 1
ATOM 881 N N . ASP A 1 110 ? 8.108 -3.564 -1.830 1.00 96.62 110 ASP A N 1
ATOM 882 C CA . ASP A 1 110 ? 8.206 -4.995 -2.123 1.00 96.62 110 ASP A CA 1
ATOM 883 C C . ASP A 1 110 ? 7.877 -5.305 -3.589 1.00 96.62 110 ASP A C 1
ATOM 885 O O . ASP A 1 110 ? 8.621 -6.045 -4.230 1.00 96.62 110 ASP A O 1
ATOM 889 N N . LEU A 1 111 ? 6.877 -4.634 -4.170 1.00 97.19 111 LEU A N 1
ATOM 890 C CA . LEU A 1 111 ? 6.584 -4.706 -5.606 1.00 97.19 111 LEU A CA 1
ATOM 891 C C . LEU A 1 111 ? 7.784 -4.271 -6.458 1.00 97.19 111 LEU A C 1
ATOM 893 O O . LEU A 1 111 ? 8.153 -4.953 -7.412 1.00 97.19 111 LEU A O 1
ATOM 897 N N . HIS A 1 112 ? 8.441 -3.168 -6.089 1.00 97.06 112 HIS A N 1
ATOM 898 C CA . HIS A 1 112 ? 9.633 -2.710 -6.802 1.00 97.06 112 HIS A CA 1
ATOM 899 C C . HIS A 1 112 ? 10.820 -3.673 -6.623 1.00 97.06 112 HIS A C 1
ATOM 901 O O . HIS A 1 112 ? 11.551 -3.930 -7.577 1.00 97.06 112 HIS A O 1
ATOM 907 N N . LYS A 1 113 ? 11.014 -4.253 -5.428 1.00 97.69 113 LYS A N 1
ATOM 908 C CA . LYS A 1 113 ? 12.035 -5.297 -5.221 1.00 97.69 113 LYS A CA 1
ATOM 909 C C . LYS A 1 113 ? 11.771 -6.518 -6.096 1.00 97.69 113 LYS A C 1
ATOM 911 O O . LYS A 1 113 ? 12.721 -7.073 -6.631 1.00 97.69 113 LYS A O 1
ATOM 916 N N . HIS A 1 114 ? 10.511 -6.933 -6.226 1.00 98.38 114 HIS A N 1
ATOM 917 C CA . HIS A 1 114 ? 10.125 -8.048 -7.088 1.00 98.38 114 HIS A CA 1
ATOM 918 C C . HIS A 1 114 ? 10.409 -7.751 -8.555 1.00 98.38 114 HIS A C 1
ATOM 920 O O . HIS A 1 114 ? 11.103 -8.531 -9.193 1.00 98.38 114 HIS A O 1
ATOM 926 N N . PHE A 1 115 ? 9.983 -6.586 -9.049 1.00 98.38 115 PHE A N 1
ATOM 927 C CA . PHE A 1 115 ? 10.307 -6.106 -10.396 1.00 98.38 115 PHE A CA 1
ATOM 928 C C . PHE A 1 115 ? 11.815 -6.177 -10.686 1.00 98.38 115 PHE A C 1
ATOM 930 O O . PHE A 1 115 ? 12.227 -6.668 -11.731 1.00 98.38 115 PHE A O 1
ATOM 937 N N . LYS A 1 116 ? 12.655 -5.760 -9.730 1.00 97.62 116 LYS A N 1
ATOM 938 C CA . LYS A 1 116 ? 14.120 -5.757 -9.874 1.00 97.62 116 LYS A CA 1
ATOM 939 C C . LYS A 1 116 ? 14.768 -7.144 -9.981 1.00 97.62 116 LYS A C 1
ATOM 941 O O . LYS A 1 116 ? 15.963 -7.203 -10.258 1.00 97.62 116 LYS A O 1
ATOM 946 N N . LYS A 1 117 ? 14.038 -8.235 -9.726 1.00 98.25 117 LYS A N 1
ATOM 947 C CA . LYS A 1 117 ? 14.557 -9.602 -9.905 1.00 98.25 117 LYS A CA 1
ATOM 948 C C . LYS A 1 117 ? 14.708 -9.972 -11.382 1.00 98.25 117 LYS A C 1
ATOM 950 O O . LYS A 1 117 ? 15.443 -10.903 -11.687 1.00 98.25 117 LYS A O 1
ATOM 955 N N . PHE A 1 118 ? 14.021 -9.261 -12.274 1.00 97.88 118 PHE A N 1
ATOM 956 C CA . PHE A 1 118 ? 14.009 -9.547 -13.702 1.00 97.88 118 PHE A CA 1
ATOM 957 C C . PHE A 1 118 ? 14.933 -8.575 -14.449 1.00 97.88 118 PHE A C 1
ATOM 959 O O . PHE A 1 118 ? 14.871 -7.367 -14.199 1.00 97.88 118 PHE A O 1
ATOM 966 N N . PRO A 1 119 ? 15.794 -9.067 -15.356 1.00 95.50 119 PRO A N 1
ATOM 967 C CA . PRO A 1 119 ? 16.743 -8.218 -16.068 1.00 95.50 119 PRO A CA 1
ATOM 968 C C . PRO A 1 119 ? 16.083 -7.400 -17.183 1.00 95.50 119 PRO A C 1
ATOM 970 O O . PRO A 1 119 ? 16.575 -6.321 -17.515 1.00 95.50 119 PRO A O 1
ATOM 973 N N . THR A 1 120 ? 14.970 -7.875 -17.750 1.00 97.38 120 THR A N 1
ATOM 974 C CA . THR A 1 120 ? 14.266 -7.185 -18.837 1.00 97.38 120 THR A CA 1
ATOM 975 C C . THR A 1 120 ? 12.839 -6.801 -18.468 1.00 97.38 120 THR A C 1
ATOM 977 O O . THR A 1 120 ? 12.184 -7.431 -17.633 1.00 97.38 120 THR A O 1
ATOM 980 N N . MET A 1 121 ? 12.317 -5.773 -19.148 1.00 97.12 121 MET A N 1
ATOM 981 C CA . MET A 1 121 ? 10.936 -5.344 -18.937 1.00 97.12 121 MET A CA 1
ATOM 982 C C . MET A 1 121 ? 9.926 -6.408 -19.383 1.00 97.12 121 MET A C 1
ATOM 984 O O . MET A 1 121 ? 8.911 -6.636 -18.731 1.00 97.12 121 MET A O 1
ATOM 988 N N . VAL A 1 122 ? 10.221 -7.109 -20.475 1.00 97.69 122 VAL A N 1
ATOM 989 C CA . VAL A 1 122 ? 9.353 -8.173 -20.989 1.00 97.69 122 VAL A CA 1
ATOM 990 C C . VAL A 1 122 ? 9.215 -9.306 -19.970 1.00 97.69 122 VAL A C 1
ATOM 992 O O . VAL A 1 122 ? 8.103 -9.762 -19.713 1.00 97.69 122 VAL A O 1
ATOM 995 N N . GLU A 1 123 ? 10.315 -9.737 -19.350 1.00 98.00 123 GLU A N 1
ATOM 996 C CA . GLU A 1 123 ? 10.271 -10.774 -18.313 1.00 98.00 123 GLU A CA 1
ATOM 997 C C . GLU A 1 123 ? 9.544 -10.299 -17.060 1.00 98.00 123 GLU A C 1
ATOM 999 O O . GLU A 1 123 ? 8.716 -11.039 -16.535 1.00 98.00 123 GLU A O 1
ATOM 1004 N N . ALA A 1 124 ? 9.788 -9.068 -16.602 1.00 98.25 124 ALA A N 1
ATOM 1005 C CA . ALA A 1 124 ? 9.088 -8.540 -15.435 1.00 98.25 124 ALA A CA 1
ATOM 1006 C C . ALA A 1 124 ? 7.568 -8.501 -15.653 1.00 98.25 124 ALA A C 1
ATOM 1008 O O . ALA A 1 124 ? 6.831 -8.968 -14.787 1.00 98.25 124 ALA A O 1
ATOM 1009 N N . LYS A 1 125 ? 7.085 -8.032 -16.816 1.00 98.38 125 LYS A N 1
ATOM 1010 C CA . LYS A 1 125 ? 5.645 -8.015 -17.136 1.00 98.38 125 LYS A CA 1
ATOM 1011 C C . LYS A 1 125 ? 5.030 -9.417 -17.150 1.00 98.38 125 LYS A C 1
ATOM 1013 O O . LYS A 1 125 ? 3.937 -9.601 -16.633 1.00 98.38 125 LYS A O 1
ATOM 1018 N N . ARG A 1 126 ? 5.754 -10.430 -17.637 1.00 98.19 126 ARG A N 1
ATOM 1019 C CA . ARG A 1 126 ? 5.298 -11.837 -17.631 1.00 98.19 126 ARG A CA 1
ATOM 1020 C C . ARG A 1 126 ? 5.232 -12.479 -16.240 1.00 98.19 126 ARG A C 1
ATOM 1022 O O . ARG A 1 126 ? 4.673 -13.562 -16.116 1.00 98.19 126 ARG A O 1
ATOM 1029 N N . ASN A 1 127 ? 5.808 -11.850 -15.216 1.00 98.00 127 ASN A N 1
ATOM 1030 C CA . ASN A 1 127 ? 5.913 -12.407 -13.868 1.00 98.00 127 ASN A CA 1
ATOM 1031 C C . ASN A 1 127 ? 5.284 -11.469 -12.816 1.00 98.00 127 ASN A C 1
ATOM 1033 O O . ASN A 1 127 ? 6.012 -10.884 -11.997 1.00 98.00 127 ASN A O 1
ATOM 1037 N N . PRO A 1 128 ? 3.944 -11.309 -12.818 1.00 97.69 128 PRO A N 1
ATOM 1038 C CA . PRO A 1 128 ? 3.249 -10.464 -11.857 1.00 97.69 128 PRO A CA 1
ATOM 1039 C C . PRO A 1 128 ? 3.508 -10.893 -10.415 1.00 97.69 128 PRO A C 1
ATOM 1041 O O . PRO A 1 128 ? 3.675 -12.071 -10.100 1.00 97.69 128 PRO A O 1
ATOM 1044 N N . HIS A 1 129 ? 3.564 -9.911 -9.517 1.00 97.12 129 HIS A N 1
ATOM 1045 C CA . HIS A 1 129 ? 3.633 -10.188 -8.089 1.00 97.12 129 HIS A CA 1
ATOM 1046 C C . HIS A 1 129 ? 2.274 -10.704 -7.589 1.00 97.12 129 HIS A C 1
ATOM 1048 O O . HIS A 1 129 ? 1.249 -10.102 -7.893 1.00 97.12 129 HIS A O 1
ATOM 1054 N N . GLU A 1 130 ? 2.268 -11.738 -6.742 1.00 94.94 130 GLU A N 1
ATOM 1055 C CA . GLU A 1 130 ? 1.058 -12.419 -6.227 1.00 94.94 130 GLU A CA 1
ATOM 1056 C C . GLU A 1 130 ? 0.017 -11.502 -5.559 1.00 94.94 130 GLU A C 1
ATOM 1058 O O . GLU A 1 130 ? -1.159 -11.830 -5.470 1.00 94.94 130 GLU A O 1
ATOM 1063 N N . SER A 1 131 ? 0.452 -10.344 -5.062 1.00 93.88 131 SER A N 1
ATOM 1064 C CA . SER A 1 131 ? -0.412 -9.370 -4.386 1.00 93.88 131 SER A CA 1
ATOM 1065 C C . SER A 1 131 ? -1.006 -8.301 -5.304 1.00 93.88 131 SER A C 1
ATOM 1067 O O . SER A 1 131 ? -1.646 -7.379 -4.803 1.00 93.88 131 SER A O 1
ATOM 1069 N N . VAL A 1 132 ? -0.774 -8.384 -6.616 1.00 95.12 132 VAL A N 1
ATOM 1070 C CA . VAL A 1 132 ? -1.400 -7.516 -7.619 1.00 95.12 132 VAL A CA 1
ATOM 1071 C C . VAL A 1 132 ? -2.460 -8.327 -8.353 1.00 95.12 132 VAL A C 1
ATOM 1073 O O . VAL A 1 132 ? -2.151 -9.333 -8.980 1.00 95.12 132 VAL A O 1
ATOM 1076 N N . SER A 1 133 ? -3.717 -7.896 -8.254 1.00 89.38 133 SER A N 1
ATOM 1077 C CA . SER A 1 133 ? -4.874 -8.720 -8.624 1.00 89.38 133 SER A CA 1
ATOM 1078 C C . SER A 1 133 ? -5.060 -8.942 -10.126 1.00 89.38 133 SER A C 1
ATOM 1080 O O . SER A 1 133 ? -5.744 -9.884 -10.514 1.00 89.38 133 SER A O 1
ATOM 1082 N N . ASN A 1 134 ? -4.524 -8.067 -10.978 1.00 93.75 134 ASN A N 1
ATOM 1083 C CA . ASN A 1 134 ? -4.702 -8.154 -12.425 1.00 93.75 134 ASN A CA 1
ATOM 1084 C C . ASN A 1 134 ? -3.426 -7.757 -13.181 1.00 93.75 134 ASN A C 1
ATOM 1086 O O . ASN A 1 134 ? -2.578 -7.018 -12.674 1.00 93.75 134 ASN A O 1
ATOM 1090 N N . GLN A 1 135 ? -3.314 -8.263 -14.411 1.00 96.38 135 GLN A N 1
ATOM 1091 C CA . GLN A 1 135 ? -2.146 -8.058 -15.263 1.00 96.38 135 GLN A CA 1
ATOM 1092 C C . GLN A 1 135 ? -1.967 -6.588 -15.663 1.00 96.38 135 GLN A C 1
ATOM 1094 O O . GLN A 1 135 ? -0.843 -6.102 -15.678 1.00 96.38 135 GLN A O 1
ATOM 1099 N N . GLU A 1 136 ? -3.052 -5.857 -15.932 1.00 96.94 136 GLU A N 1
ATOM 1100 C CA . GLU A 1 136 ? -2.979 -4.454 -16.364 1.00 96.94 136 GLU A CA 1
ATOM 1101 C C . GLU A 1 136 ? -2.350 -3.546 -15.300 1.00 96.94 136 GLU A C 1
ATOM 1103 O O . GLU A 1 136 ? -1.537 -2.672 -15.601 1.00 96.94 136 GLU A O 1
ATOM 1108 N N . ASP A 1 137 ? -2.704 -3.759 -14.036 1.00 96.19 137 ASP A N 1
ATOM 1109 C CA . ASP A 1 137 ? -2.148 -3.030 -12.904 1.00 96.19 137 ASP A CA 1
ATOM 1110 C C . ASP A 1 137 ? -0.676 -3.381 -12.680 1.00 96.19 137 ASP A C 1
ATOM 1112 O O . ASP A 1 137 ? 0.126 -2.503 -12.339 1.00 96.19 137 ASP A O 1
ATOM 1116 N N . TRP A 1 138 ? -0.291 -4.639 -12.913 1.00 98.00 138 TRP A N 1
ATOM 1117 C CA . TRP A 1 138 ? 1.114 -5.030 -12.889 1.00 98.00 138 TRP A CA 1
ATOM 1118 C C . TRP A 1 138 ? 1.909 -4.410 -14.043 1.00 98.00 138 TRP A C 1
ATOM 1120 O O . TRP A 1 138 ? 3.000 -3.884 -13.813 1.00 98.00 138 TRP A O 1
ATOM 1130 N N . ASP A 1 139 ? 1.356 -4.394 -15.254 1.00 98.00 139 ASP A N 1
ATOM 1131 C CA . ASP A 1 139 ? 1.971 -3.769 -16.425 1.00 98.00 139 ASP A CA 1
ATOM 1132 C C . ASP A 1 139 ? 2.159 -2.264 -16.213 1.00 98.00 139 ASP A C 1
ATOM 1134 O O . ASP A 1 139 ? 3.249 -1.741 -16.453 1.00 98.00 139 ASP A O 1
ATOM 1138 N N . TYR A 1 140 ? 1.150 -1.585 -15.659 1.00 97.38 140 TYR A N 1
ATOM 1139 C CA . TYR A 1 140 ? 1.239 -0.179 -15.266 1.00 97.38 140 TYR A CA 1
ATOM 1140 C C . TYR A 1 140 ? 2.376 0.068 -14.261 1.00 97.38 140 TYR A C 1
ATOM 1142 O O . TYR A 1 140 ? 3.144 1.028 -14.389 1.00 97.38 140 TYR A O 1
ATOM 1150 N N . LEU A 1 141 ? 2.506 -0.789 -13.242 1.00 97.75 141 LEU A N 1
ATOM 1151 C CA . LEU A 1 141 ? 3.583 -0.688 -12.254 1.00 97.75 141 LEU A CA 1
ATOM 1152 C C . LEU A 1 141 ? 4.955 -0.919 -12.887 1.00 97.75 141 LEU A C 1
ATOM 1154 O O . LEU A 1 141 ? 5.889 -0.176 -12.590 1.00 97.75 141 LEU A O 1
ATOM 1158 N N . CYS A 1 142 ? 5.062 -1.913 -13.765 1.00 98.25 142 CYS A N 1
ATOM 1159 C CA . CYS A 1 142 ? 6.250 -2.222 -14.548 1.00 98.25 142 CYS A CA 1
ATOM 1160 C C . CYS A 1 142 ? 6.714 -1.019 -15.376 1.00 98.25 142 CYS A C 1
ATOM 1162 O O . CYS A 1 142 ? 7.850 -0.562 -15.216 1.00 98.25 142 CYS A O 1
ATOM 1164 N N . ASP A 1 143 ? 5.815 -0.448 -16.180 1.00 97.75 143 ASP A N 1
ATOM 1165 C CA . ASP A 1 143 ? 6.101 0.731 -17.002 1.00 97.75 143 ASP A CA 1
ATOM 1166 C C . ASP A 1 143 ? 6.563 1.896 -16.130 1.00 97.75 143 ASP A C 1
ATOM 1168 O O . ASP A 1 143 ? 7.584 2.536 -16.394 1.00 97.75 143 ASP A O 1
ATOM 1172 N N . ARG A 1 144 ? 5.889 2.106 -15.000 1.00 96.00 144 ARG A N 1
ATOM 1173 C CA . ARG A 1 144 ? 6.265 3.142 -14.047 1.00 96.00 144 ARG A CA 1
ATOM 1174 C C . ARG A 1 144 ? 7.628 2.917 -13.402 1.00 96.00 144 ARG A C 1
ATOM 1176 O O . ARG A 1 144 ? 8.367 3.885 -13.251 1.00 96.00 144 ARG A O 1
ATOM 1183 N N . PHE A 1 145 ? 7.965 1.700 -12.984 1.00 97.00 145 PHE A N 1
ATOM 1184 C CA . PHE A 1 145 ? 9.276 1.399 -12.399 1.00 97.00 145 PHE A CA 1
ATOM 1185 C C . PHE A 1 145 ? 10.403 1.534 -13.425 1.00 97.00 145 PHE A C 1
ATOM 1187 O O . PHE A 1 145 ? 11.520 1.909 -13.066 1.00 97.00 145 PHE A O 1
ATOM 1194 N N . SER A 1 146 ? 10.098 1.284 -14.699 1.00 96.88 146 SER A N 1
ATOM 1195 C CA . SER A 1 146 ? 11.027 1.461 -15.813 1.00 96.88 146 SER A CA 1
ATOM 1196 C C . SER A 1 146 ? 11.176 2.915 -16.281 1.00 96.88 146 SER A C 1
ATOM 1198 O O . SER A 1 146 ? 12.118 3.209 -17.018 1.00 96.88 146 SER A O 1
ATOM 1200 N N . SER A 1 147 ? 10.302 3.827 -15.839 1.00 97.12 147 SER A N 1
ATOM 1201 C CA . SER A 1 147 ? 10.314 5.220 -16.285 1.00 97.12 147 SER A CA 1
ATOM 1202 C C . SER A 1 147 ? 11.542 5.982 -15.787 1.00 97.12 147 SER A C 1
ATOM 1204 O O . SER A 1 147 ? 12.024 5.794 -14.663 1.00 97.12 147 SER A O 1
ATOM 1206 N N . GLU A 1 148 ? 12.029 6.904 -16.616 1.00 97.12 148 GLU A N 1
ATOM 1207 C CA . GLU A 1 148 ? 13.189 7.731 -16.276 1.00 97.12 148 GLU A CA 1
ATOM 1208 C C . GLU A 1 148 ? 12.933 8.623 -15.058 1.00 97.12 148 GLU A C 1
ATOM 1210 O O . GLU A 1 148 ? 13.810 8.794 -14.210 1.00 97.12 148 GLU A O 1
ATOM 1215 N N . GLU A 1 149 ? 11.706 9.125 -14.892 1.00 96.00 149 GLU A N 1
ATOM 1216 C CA . GLU A 1 149 ? 11.336 9.900 -13.707 1.00 96.00 149 GLU A CA 1
ATOM 1217 C C . GLU A 1 149 ? 11.505 9.074 -12.423 1.00 96.00 149 GLU A C 1
ATOM 1219 O O . GLU A 1 149 ? 12.089 9.543 -11.435 1.00 96.00 149 GLU A O 1
ATOM 1224 N N . PHE A 1 150 ? 11.028 7.826 -12.438 1.00 95.19 150 PHE A N 1
ATOM 1225 C CA . PHE A 1 150 ? 11.120 6.940 -11.288 1.00 95.19 150 PHE A CA 1
ATOM 1226 C C . PHE A 1 150 ? 12.574 6.568 -10.988 1.00 95.19 150 PHE A C 1
ATOM 1228 O O . PHE A 1 150 ? 13.005 6.693 -9.835 1.00 95.19 150 PHE A O 1
ATOM 1235 N N . LYS A 1 151 ? 13.348 6.181 -12.012 1.00 96.06 151 LYS A N 1
ATOM 1236 C CA . LYS A 1 151 ? 14.778 5.861 -11.876 1.00 96.06 151 LYS A CA 1
ATOM 1237 C C . LYS A 1 151 ? 15.567 7.040 -11.319 1.00 96.06 151 LYS A C 1
ATOM 1239 O O . LYS A 1 151 ? 16.291 6.869 -10.337 1.00 96.06 151 LYS A O 1
ATOM 1244 N N . ARG A 1 152 ? 15.366 8.248 -11.857 1.00 97.19 152 ARG A N 1
ATOM 1245 C CA . ARG A 1 152 ? 16.017 9.479 -11.381 1.00 97.19 152 ARG A CA 1
ATOM 1246 C C . ARG A 1 152 ? 15.717 9.731 -9.906 1.00 97.19 152 ARG A C 1
ATOM 1248 O O . ARG A 1 152 ? 16.628 9.968 -9.113 1.00 97.19 152 ARG A O 1
ATOM 1255 N N . ARG A 1 153 ? 14.443 9.647 -9.508 1.00 94.56 153 ARG A N 1
ATOM 1256 C CA . ARG A 1 153 ? 14.034 9.832 -8.108 1.00 94.56 153 ARG A CA 1
ATOM 1257 C C . ARG A 1 153 ? 14.628 8.757 -7.197 1.00 94.56 153 ARG A C 1
ATOM 1259 O O . ARG A 1 153 ? 15.075 9.071 -6.096 1.00 94.56 153 ARG A O 1
ATOM 1266 N N . SER A 1 154 ? 14.666 7.507 -7.653 1.00 93.25 154 SER A N 1
ATOM 1267 C CA . SER A 1 154 ? 15.278 6.398 -6.918 1.00 93.25 154 SER A CA 1
ATOM 1268 C C . SER A 1 154 ? 16.787 6.599 -6.733 1.00 93.25 154 SER A C 1
ATOM 1270 O O . SER A 1 154 ? 17.291 6.388 -5.632 1.00 93.25 154 SER A O 1
ATOM 1272 N N . ALA A 1 155 ? 17.500 7.054 -7.767 1.00 95.12 155 ALA A N 1
ATOM 1273 C CA . ALA A 1 155 ? 18.933 7.339 -7.704 1.00 95.12 155 ALA A CA 1
ATOM 1274 C C . ALA A 1 155 ? 19.246 8.457 -6.698 1.00 95.12 155 ALA A C 1
ATOM 1276 O O . ALA A 1 155 ? 20.085 8.273 -5.816 1.00 95.12 155 ALA A O 1
ATOM 1277 N N . ILE A 1 156 ? 18.503 9.571 -6.750 1.00 95.56 156 ILE A N 1
ATOM 1278 C CA . ILE A 1 156 ? 18.634 10.672 -5.780 1.00 95.56 156 ILE A CA 1
ATOM 1279 C C . ILE A 1 156 ? 18.389 10.168 -4.355 1.00 95.56 156 ILE A C 1
ATOM 1281 O O . ILE A 1 156 ? 19.179 10.443 -3.455 1.00 95.56 156 ILE A O 1
ATOM 1285 N N . ASN A 1 157 ? 17.329 9.383 -4.140 1.00 92.50 157 ASN A N 1
ATOM 1286 C CA . ASN A 1 157 ? 17.025 8.827 -2.822 1.00 92.50 157 ASN A CA 1
ATOM 1287 C C . ASN A 1 157 ? 18.117 7.871 -2.323 1.00 92.50 157 ASN A C 1
ATOM 1289 O O . ASN A 1 157 ? 18.419 7.874 -1.132 1.00 92.50 157 ASN A O 1
ATOM 1293 N N . SER A 1 158 ? 18.726 7.086 -3.214 1.00 92.75 158 SER A N 1
ATOM 1294 C CA . SER A 1 158 ? 19.845 6.201 -2.878 1.00 92.75 158 SER A CA 1
ATOM 1295 C C . SER A 1 158 ? 21.075 6.994 -2.429 1.00 92.75 158 SER A C 1
ATOM 1297 O O . SER A 1 158 ? 21.670 6.668 -1.405 1.00 92.75 158 SER A O 1
ATOM 1299 N N . VAL A 1 159 ? 21.417 8.073 -3.140 1.00 94.50 159 VAL A N 1
ATOM 1300 C CA . VAL A 1 159 ? 22.516 8.980 -2.763 1.00 94.50 159 VAL A CA 1
ATOM 1301 C C . VAL A 1 159 ? 22.213 9.698 -1.446 1.00 94.50 159 VAL A C 1
ATOM 1303 O O . VAL A 1 159 ? 23.073 9.817 -0.580 1.00 94.50 159 VAL A O 1
ATOM 1306 N N . ASN A 1 160 ? 20.978 10.153 -1.244 1.00 93.50 160 ASN A N 1
ATOM 1307 C CA . ASN A 1 160 ? 20.580 10.766 0.023 1.00 93.50 160 ASN A CA 1
ATOM 1308 C C . ASN A 1 160 ? 20.675 9.767 1.181 1.00 93.50 160 ASN A C 1
ATOM 1310 O O . ASN A 1 160 ? 21.072 10.133 2.285 1.00 93.50 160 ASN A O 1
ATOM 1314 N N . ARG A 1 161 ? 20.344 8.494 0.931 1.00 88.44 161 ARG A N 1
ATOM 1315 C CA . ARG A 1 161 ? 20.464 7.433 1.929 1.00 88.44 161 ARG A CA 1
ATOM 1316 C C . ARG A 1 161 ? 21.922 7.116 2.257 1.00 88.44 161 ARG A C 1
ATOM 1318 O O . ARG A 1 161 ? 22.207 6.909 3.430 1.00 88.44 161 ARG A O 1
ATOM 1325 N N . SER A 1 162 ? 22.832 7.118 1.278 1.00 90.50 162 SER A N 1
ATOM 1326 C CA . SER A 1 162 ? 24.263 6.879 1.527 1.00 90.50 162 SER A CA 1
ATOM 1327 C C . SER A 1 162 ? 24.940 8.014 2.300 1.00 90.50 162 SER A C 1
ATOM 1329 O O . SER A 1 162 ? 25.911 7.771 3.007 1.00 90.50 162 SER A O 1
ATOM 1331 N N . LYS A 1 163 ? 24.397 9.236 2.226 1.00 91.50 163 LYS A N 1
ATOM 1332 C CA . LYS A 1 163 ? 24.848 10.400 3.008 1.00 91.50 163 LYS A CA 1
ATOM 1333 C C . LYS A 1 163 ? 24.332 10.422 4.451 1.00 91.50 163 LYS A C 1
ATOM 1335 O O . LYS A 1 163 ? 24.667 11.341 5.191 1.00 91.50 163 LYS A O 1
ATOM 1340 N N . MET A 1 164 ? 23.491 9.468 4.856 1.00 86.69 164 MET A N 1
ATOM 1341 C CA . MET A 1 164 ? 22.919 9.444 6.202 1.00 86.69 164 MET A CA 1
ATOM 1342 C C . MET A 1 164 ? 24.005 9.060 7.228 1.00 86.69 164 MET A C 1
ATOM 1344 O O . MET A 1 164 ? 24.478 7.924 7.198 1.00 86.69 164 MET A O 1
ATOM 1348 N N . PRO A 1 165 ? 24.400 9.970 8.142 1.00 82.19 165 PRO A N 1
ATOM 1349 C CA . PRO A 1 165 ? 25.602 9.800 8.967 1.00 82.19 165 PRO A CA 1
ATOM 1350 C C . PRO A 1 165 ? 25.451 8.722 10.046 1.00 82.19 165 PRO A C 1
ATOM 1352 O O . PRO A 1 165 ? 26.428 8.096 10.447 1.00 82.19 165 PRO A O 1
ATOM 1355 N N . PHE A 1 166 ? 24.221 8.468 10.496 1.00 81.19 166 PHE A N 1
ATOM 1356 C CA . PHE A 1 166 ? 23.933 7.493 11.538 1.00 81.19 166 PHE A CA 1
ATOM 1357 C C . PHE A 1 166 ? 22.833 6.546 11.074 1.00 81.19 166 PHE A C 1
ATOM 1359 O O . PHE A 1 166 ? 21.710 6.954 10.779 1.00 81.19 166 PHE A O 1
ATOM 1366 N N . HIS A 1 167 ? 23.151 5.256 11.046 1.00 69.50 167 HIS A N 1
ATOM 1367 C CA . HIS A 1 167 ? 22.151 4.204 10.943 1.00 69.50 167 HIS A CA 1
ATOM 1368 C C . HIS A 1 167 ? 21.705 3.871 12.368 1.00 69.50 167 HIS A C 1
ATOM 1370 O O . HIS A 1 167 ? 22.529 3.440 13.174 1.00 69.50 167 HIS A O 1
ATOM 1376 N N . HIS A 1 168 ? 20.429 4.084 12.706 1.00 66.12 168 HIS A N 1
ATOM 1377 C CA . HIS A 1 168 ? 19.907 3.668 14.010 1.00 66.12 168 HIS A CA 1
ATOM 1378 C C . HIS A 1 168 ? 20.128 2.153 14.184 1.00 66.12 168 HIS A C 1
ATOM 1380 O O . HIS A 1 168 ? 19.519 1.353 13.478 1.00 66.12 168 HIS A O 1
ATOM 1386 N N . ARG A 1 169 ? 21.029 1.770 15.101 1.00 61.47 169 ARG A N 1
ATOM 1387 C CA . ARG A 1 169 ? 21.288 0.372 15.504 1.00 61.47 169 ARG A CA 1
ATOM 1388 C C . ARG A 1 169 ? 20.406 -0.088 16.668 1.00 61.47 169 ARG A C 1
ATOM 1390 O O . ARG A 1 169 ? 20.446 -1.257 17.035 1.00 61.47 169 ARG A O 1
ATOM 1397 N N . GLY A 1 170 ? 19.609 0.813 17.244 1.00 59.59 170 GLY A N 1
ATOM 1398 C CA . GLY A 1 170 ? 18.557 0.444 18.184 1.00 59.59 170 GLY A CA 1
ATOM 1399 C C . GLY A 1 170 ? 17.467 -0.276 17.405 1.00 59.59 170 GLY A C 1
ATOM 1400 O O . GLY A 1 170 ? 16.755 0.360 16.632 1.00 59.59 170 GLY A O 1
ATOM 1401 N N . GLY A 1 171 ? 17.406 -1.602 17.526 1.00 55.25 171 GLY A N 1
ATOM 1402 C CA . GLY A 1 171 ? 16.367 -2.412 16.897 1.00 55.25 171 GLY A CA 1
ATOM 1403 C C . GLY A 1 171 ? 14.959 -2.047 17.387 1.00 55.25 171 GLY A C 1
ATOM 1404 O O . GLY A 1 171 ? 14.716 -1.014 18.000 1.00 55.25 171 GLY A O 1
ATOM 1405 N N . SER A 1 172 ? 13.994 -2.932 17.171 1.00 59.03 172 SER A N 1
ATOM 1406 C CA . SER A 1 172 ? 12.600 -2.740 17.601 1.00 59.03 172 SER A CA 1
ATOM 1407 C C . SER A 1 172 ? 12.380 -2.745 19.127 1.00 59.03 172 SER A C 1
ATOM 1409 O O . SER A 1 172 ? 11.242 -2.581 19.571 1.00 59.03 172 SER A O 1
ATOM 1411 N N . ARG A 1 173 ? 13.436 -2.922 19.934 1.00 54.31 173 ARG A N 1
ATOM 1412 C CA . ARG A 1 173 ? 13.386 -2.908 21.403 1.00 54.31 173 ARG A CA 1
ATOM 1413 C C . ARG A 1 173 ? 13.574 -1.489 21.932 1.00 54.31 173 ARG A C 1
ATOM 1415 O O . ARG A 1 173 ? 14.476 -0.773 21.505 1.00 54.31 173 ARG A O 1
ATOM 1422 N N . SER A 1 174 ? 12.723 -1.076 22.868 1.00 53.88 174 SER A N 1
ATOM 1423 C CA . SER A 1 174 ? 12.918 0.183 23.587 1.00 53.88 174 SER A CA 1
ATOM 1424 C C . SER A 1 174 ? 14.143 0.080 24.500 1.00 53.88 174 SER A C 1
ATOM 1426 O O . SER A 1 174 ? 14.428 -0.983 25.049 1.00 53.88 174 SER A O 1
ATOM 1428 N N . PHE A 1 175 ? 14.836 1.201 24.722 1.00 57.34 175 PHE A N 1
ATOM 1429 C CA . PHE A 1 175 ? 15.972 1.283 25.655 1.00 57.34 175 PHE A CA 1
ATOM 1430 C C . PHE A 1 175 ? 15.625 0.820 27.085 1.00 57.34 175 PHE A C 1
ATOM 1432 O O . PHE A 1 175 ? 16.508 0.405 27.823 1.00 57.34 175 PHE A O 1
ATOM 1439 N N . ILE A 1 176 ? 14.337 0.815 27.447 1.00 57.66 176 ILE A N 1
ATOM 1440 C CA . ILE A 1 176 ? 13.825 0.338 28.741 1.00 57.66 176 ILE A CA 1
ATOM 1441 C C . ILE A 1 176 ? 14.064 -1.173 28.940 1.00 57.66 176 ILE A C 1
ATOM 1443 O O . ILE A 1 176 ? 14.199 -1.616 30.070 1.00 57.66 176 ILE A O 1
ATOM 1447 N N . GLN A 1 177 ? 14.179 -1.975 27.873 1.00 52.69 177 GLN A N 1
ATOM 1448 C CA . GLN A 1 177 ? 14.470 -3.415 27.989 1.00 52.69 177 GLN A CA 1
ATOM 1449 C C . GLN A 1 177 ? 15.969 -3.751 28.102 1.00 52.69 177 GLN A C 1
ATOM 1451 O O . GLN A 1 177 ? 16.313 -4.928 28.149 1.00 52.69 177 GLN A O 1
ATOM 1456 N N . HIS A 1 178 ? 16.858 -2.751 28.124 1.00 51.66 178 HIS A N 1
ATOM 1457 C CA . HIS A 1 178 ? 18.301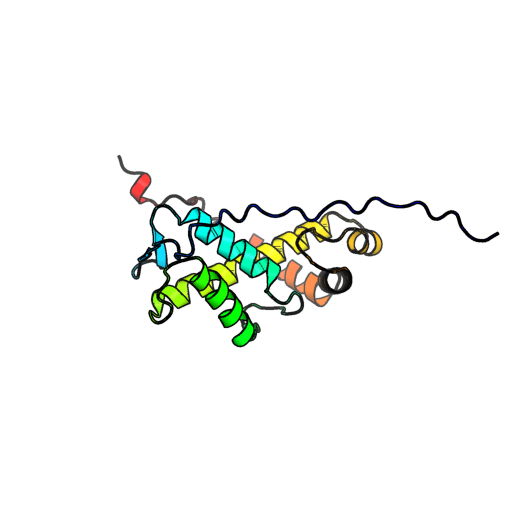 -2.942 28.331 1.00 51.66 178 HIS A CA 1
ATOM 1458 C C . HIS A 1 178 ? 18.752 -2.699 29.782 1.00 51.66 178 HIS A C 1
ATOM 1460 O O . HIS A 1 178 ? 19.950 -2.701 30.044 1.00 51.66 178 HIS A O 1
ATOM 1466 N N . GLY A 1 179 ? 17.817 -2.501 30.716 1.00 52.91 179 GLY A N 1
ATOM 1467 C CA . GLY A 1 179 ? 18.112 -2.360 32.139 1.00 52.91 179 GLY A CA 1
ATOM 1468 C C . GLY A 1 179 ? 17.305 -3.340 32.981 1.00 52.91 179 GLY A C 1
ATOM 1469 O O . GLY A 1 179 ? 16.178 -3.017 33.343 1.00 52.91 179 GLY A O 1
ATOM 1470 N N . LEU A 1 180 ? 17.887 -4.516 33.227 1.00 41.62 180 LEU A N 1
ATOM 1471 C CA . LEU A 1 180 ? 17.999 -5.247 34.500 1.00 41.62 180 LEU A CA 1
ATOM 1472 C C . LEU A 1 180 ? 19.022 -6.373 34.295 1.00 41.62 180 LEU A C 1
ATOM 1474 O O . LEU A 1 180 ? 18.891 -7.094 33.279 1.00 41.62 180 LEU A O 1
#

Sequence (180 aa):
MTPFYVDVPMHTSNEGTSSSNGGKPLPITIKPSDGKQTGKYCEKLSNEIGLTMRQHAPVRVEKWKQMPRAEINTMLDRIKEKFALDLTQEHVKKSLEKQLSDRFRNWRCDLHKHFKKFPTMVEAKRNPHESVSNQEDWDYLCDRFSSEEFKRRSAINSVNRSKMPFHHRGGSRSFIQHGL